Protein AF-A0A2D6TSN9-F1 (afdb_monomer)

Secondary structure (DSSP, 8-state):
------------TTS-----EEEEHHHHHHHHHHHHHHHHHHHHHHHHHT-HHHHHHHHHHHHTT-----HHHHHHHHHHHHHHHHHHHHHHTTPEEEEE--TT--EEEEEE-HHHHHHHHHHHHHHHHHHHHHHHHHHSSSHHHHHHHHHHTT----S---HHHHHHHHHHHHHHHHHHHHHHHTTSS-S-HHHHHH-S--

Structure (mmCIF, N/CA/C/O backbone):
data_AF-A0A2D6TSN9-F1
#
_entry.id   AF-A0A2D6TSN9-F1
#
loop_
_atom_site.group_PDB
_atom_site.id
_atom_site.type_symbol
_atom_site.label_atom_id
_atom_site.label_alt_id
_atom_site.label_comp_id
_atom_site.label_asym_id
_atom_site.label_entity_id
_atom_site.label_seq_id
_atom_site.pdbx_PDB_ins_code
_atom_site.Cartn_x
_atom_site.Cartn_y
_atom_site.Cartn_z
_atom_site.occupancy
_atom_site.B_iso_or_equiv
_atom_site.auth_seq_id
_atom_site.auth_comp_id
_atom_site.auth_asym_id
_atom_site.auth_atom_id
_atom_site.pdbx_PDB_model_num
ATOM 1 N N . MET A 1 1 ? -17.909 24.081 70.024 1.00 34.66 1 MET A N 1
ATOM 2 C CA . MET A 1 1 ? -16.713 23.211 70.065 1.00 34.66 1 MET A CA 1
ATOM 3 C C . MET A 1 1 ? -16.877 22.125 69.018 1.00 34.66 1 MET A C 1
ATOM 5 O O . MET A 1 1 ? -17.922 21.494 69.017 1.00 34.66 1 MET A O 1
ATOM 9 N N . GLY A 1 2 ? -15.872 21.928 68.160 1.00 35.56 2 GLY A N 1
ATOM 10 C CA . GLY A 1 2 ? -15.732 20.713 67.348 1.00 35.56 2 GLY A CA 1
ATOM 11 C C . GLY A 1 2 ? -16.053 20.853 65.861 1.00 35.56 2 GLY A C 1
ATOM 12 O O . GLY A 1 2 ? -17.101 20.421 65.404 1.00 35.56 2 GLY A O 1
ATOM 13 N N . GLU A 1 3 ? -15.124 21.441 65.113 1.00 36.22 3 GLU A N 1
ATOM 14 C CA . GLU A 1 3 ? -15.033 21.391 63.653 1.00 36.22 3 GLU A CA 1
ATOM 15 C C . GLU A 1 3 ? -14.820 19.965 63.086 1.00 36.22 3 GLU A C 1
ATOM 17 O O . GLU A 1 3 ? -14.177 19.134 63.717 1.00 36.22 3 GLU A O 1
ATOM 22 N N . LYS A 1 4 ? -15.206 19.807 61.805 1.00 37.12 4 LYS A N 1
ATOM 23 C CA . LYS A 1 4 ? -14.617 18.935 60.760 1.00 37.12 4 LYS A CA 1
ATOM 24 C C . LYS A 1 4 ? -14.829 17.413 60.864 1.00 37.12 4 LYS A C 1
ATOM 26 O O . LYS A 1 4 ? -14.093 16.701 61.528 1.00 37.12 4 LYS A O 1
ATOM 31 N N . ASN A 1 5 ? -15.662 16.899 59.954 1.00 37.53 5 ASN A N 1
ATOM 32 C CA . ASN A 1 5 ? -15.115 16.087 58.861 1.00 37.53 5 ASN A CA 1
ATOM 33 C C . ASN A 1 5 ? -15.985 16.173 57.599 1.00 37.53 5 ASN A C 1
ATOM 35 O O . ASN A 1 5 ? -17.013 15.519 57.450 1.00 37.53 5 ASN A O 1
ATOM 39 N N . LYS A 1 6 ? -15.520 17.020 56.673 1.00 42.47 6 LYS A N 1
ATOM 40 C CA . LYS A 1 6 ? -15.852 16.970 55.252 1.00 42.47 6 LYS A CA 1
ATOM 41 C C . LYS A 1 6 ? -15.377 15.620 54.704 1.00 42.47 6 LYS A C 1
ATOM 43 O O . LYS A 1 6 ? -14.179 15.424 54.548 1.00 42.47 6 LYS A O 1
ATOM 48 N N . LEU A 1 7 ? -16.306 14.741 54.350 1.00 33.91 7 LEU A N 1
ATOM 49 C CA . LEU A 1 7 ? -16.079 13.706 53.331 1.00 33.91 7 LEU A CA 1
ATOM 50 C C . LEU A 1 7 ? -16.988 13.927 52.109 1.00 33.91 7 LEU A C 1
ATOM 52 O O . LEU A 1 7 ? -17.278 13.015 51.344 1.00 33.91 7 LEU A O 1
ATOM 56 N N . SER A 1 8 ? -17.381 15.183 51.869 1.00 42.97 8 SER A N 1
ATOM 57 C CA . SER A 1 8 ? -17.729 15.670 50.535 1.00 42.97 8 SER A CA 1
ATOM 58 C C . SER A 1 8 ? -16.447 16.000 49.764 1.00 42.97 8 SER A C 1
ATOM 60 O O . SER A 1 8 ? -16.020 17.146 49.690 1.00 42.97 8 SER A O 1
ATOM 62 N N . SER A 1 9 ? -15.768 14.976 49.257 1.00 39.56 9 SER A N 1
ATOM 63 C CA . SER A 1 9 ? -14.909 15.015 48.060 1.00 39.56 9 SER A CA 1
ATOM 64 C C . SER A 1 9 ? -14.049 13.760 48.058 1.00 39.56 9 SER A C 1
ATOM 66 O O . SER A 1 9 ? -13.153 13.642 48.880 1.00 39.56 9 SER A O 1
ATOM 68 N N . GLN A 1 10 ? -14.342 12.819 47.159 1.00 34.81 10 GLN A N 1
ATOM 69 C CA . GLN A 1 10 ? -13.320 11.964 46.532 1.00 34.81 10 GLN A CA 1
ATOM 70 C C . GLN A 1 10 ? -13.868 10.990 45.488 1.00 34.81 10 GLN A C 1
ATOM 72 O O . GLN A 1 10 ? -13.079 10.402 44.758 1.00 34.81 10 GLN A O 1
ATOM 77 N N . PHE A 1 11 ? -15.184 10.894 45.287 1.00 31.45 11 PHE A N 1
ATOM 78 C CA . PHE A 1 11 ? -15.680 10.365 44.018 1.00 31.45 11 PHE A CA 1
ATOM 79 C C . PHE A 1 11 ? -15.736 11.491 42.994 1.00 31.45 11 PHE A C 1
ATOM 81 O O . PHE A 1 11 ? -16.731 12.195 42.867 1.00 31.45 11 PHE A O 1
ATOM 88 N N . ASN A 1 12 ? -14.622 11.679 42.286 1.00 32.03 12 ASN A N 1
ATOM 89 C CA . ASN A 1 12 ? -14.624 12.344 40.994 1.00 32.03 12 ASN A CA 1
ATOM 90 C C . ASN A 1 12 ? -15.240 11.355 39.984 1.00 32.03 12 ASN A C 1
ATOM 92 O O . ASN A 1 12 ? -14.593 10.357 39.667 1.00 32.03 12 ASN A O 1
ATOM 96 N N . PRO A 1 13 ? -16.459 11.576 39.461 1.00 38.59 13 PRO A N 1
ATOM 97 C CA . PRO A 1 13 ? -17.061 10.676 38.475 1.00 38.59 13 PRO A CA 1
ATOM 98 C C . PRO A 1 13 ? -16.336 10.708 37.115 1.00 38.59 13 PRO A C 1
ATOM 100 O O . PRO A 1 13 ? -16.671 9.924 36.229 1.00 38.59 13 PRO A O 1
ATOM 103 N N . ASN A 1 14 ? -15.308 11.557 36.963 1.00 36.62 14 ASN A N 1
ATOM 104 C CA . ASN A 1 14 ? -14.351 11.514 35.855 1.00 36.62 14 ASN A CA 1
ATOM 105 C C . ASN A 1 14 ? -13.138 10.601 36.117 1.00 36.62 14 ASN A C 1
ATOM 107 O O . ASN A 1 14 ? -12.217 10.583 35.302 1.00 36.62 14 ASN A O 1
ATOM 111 N N . ALA A 1 15 ? -13.106 9.838 37.217 1.00 33.94 15 ALA A N 1
ATOM 112 C CA . ALA A 1 15 ? -12.110 8.791 37.428 1.00 33.94 15 ALA A CA 1
ATOM 113 C C . ALA A 1 15 ? -12.309 7.661 36.393 1.00 33.94 15 ALA A C 1
ATOM 115 O O . ALA A 1 15 ? -13.063 6.717 36.600 1.00 33.94 15 ALA A O 1
ATOM 116 N N . MET A 1 16 ? -11.653 7.827 35.239 1.00 39.62 16 MET A N 1
ATOM 117 C CA . MET A 1 16 ? -11.360 6.832 34.201 1.00 39.62 16 MET A CA 1
ATOM 118 C C . MET A 1 16 ? -12.525 5.928 33.766 1.00 39.62 16 MET A C 1
ATOM 120 O O . MET A 1 16 ? -12.450 4.702 33.839 1.00 39.62 16 MET A O 1
ATOM 124 N N . ARG A 1 17 ? -13.572 6.503 33.162 1.00 45.03 17 ARG A N 1
ATOM 125 C CA . ARG A 1 17 ? -14.303 5.746 32.132 1.00 45.03 17 ARG A CA 1
ATOM 126 C C . ARG A 1 17 ? -13.414 5.697 30.893 1.00 45.03 17 ARG A C 1
ATOM 128 O O . ARG A 1 17 ? -13.429 6.643 30.111 1.00 45.03 17 ARG A O 1
ATOM 135 N N . ILE A 1 18 ? -12.634 4.628 30.725 1.00 52.56 18 ILE A N 1
ATOM 136 C CA . ILE A 1 18 ? -11.999 4.336 29.432 1.00 52.56 18 ILE A CA 1
ATOM 137 C C . ILE A 1 18 ? -13.140 4.257 28.413 1.00 52.56 18 ILE A C 1
ATOM 139 O O . ILE A 1 18 ? -13.963 3.341 28.459 1.00 52.56 18 ILE A O 1
ATOM 143 N N . ARG A 1 19 ? -13.257 5.280 27.562 1.00 63.97 19 ARG A N 1
ATOM 144 C CA . ARG A 1 19 ? -14.226 5.297 26.468 1.00 63.97 19 ARG A CA 1
ATOM 145 C C . ARG A 1 19 ? -13.676 4.370 25.399 1.00 63.97 19 ARG A C 1
ATOM 147 O O . ARG A 1 19 ? -12.671 4.689 24.778 1.00 63.97 19 ARG A O 1
ATOM 154 N N . TYR A 1 20 ? -14.301 3.213 25.237 1.00 67.94 20 TYR A N 1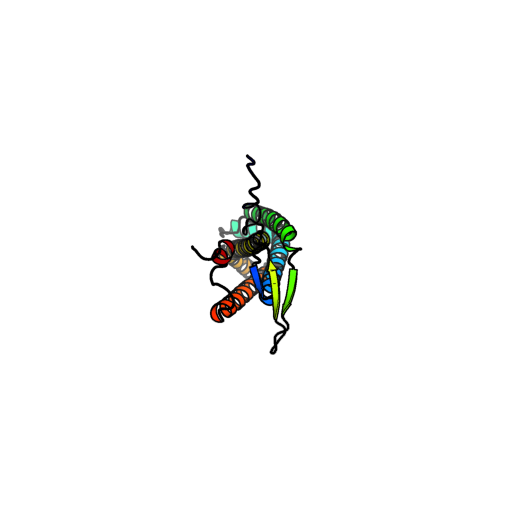
ATOM 155 C CA . TYR A 1 20 ? -13.945 2.306 24.158 1.00 67.94 20 TYR A CA 1
ATOM 156 C C . TYR A 1 20 ? -14.629 2.752 22.872 1.00 67.94 20 TYR A C 1
ATOM 158 O O . TYR A 1 20 ? -15.824 3.052 22.872 1.00 67.94 20 TYR A O 1
ATOM 166 N N . ILE A 1 21 ? -13.867 2.763 21.787 1.00 72.38 21 ILE A N 1
ATOM 167 C CA . ILE A 1 21 ? -14.386 2.848 20.428 1.00 72.38 21 ILE A CA 1
ATOM 168 C C . ILE A 1 21 ? -14.690 1.416 19.986 1.00 72.38 21 ILE A C 1
ATOM 170 O O . ILE A 1 21 ? -13.879 0.510 20.184 1.00 72.38 21 ILE A O 1
ATOM 174 N N . ILE A 1 22 ? -15.898 1.203 19.464 1.00 73.06 22 ILE A N 1
ATOM 175 C CA . ILE A 1 22 ? -16.433 -0.121 19.132 1.00 73.06 22 ILE A CA 1
ATOM 176 C C . ILE A 1 22 ? -16.522 -0.239 17.618 1.00 73.06 22 ILE A C 1
ATOM 178 O O . ILE A 1 22 ? -17.063 0.650 16.963 1.00 73.06 22 ILE A O 1
ATOM 182 N N . LEU A 1 23 ? -16.021 -1.347 17.080 1.00 74.56 23 LEU A N 1
ATOM 183 C CA . LEU A 1 23 ? -15.975 -1.609 15.647 1.00 74.56 23 LEU A CA 1
ATOM 184 C C . LEU A 1 23 ? -16.474 -3.013 15.342 1.00 74.56 23 LEU A C 1
ATOM 186 O O . LEU A 1 23 ? -16.141 -3.932 16.092 1.00 74.56 23 LEU A O 1
ATOM 190 N N . PRO A 1 24 ? -17.214 -3.225 14.243 1.00 78.50 24 PRO A N 1
ATOM 191 C CA . PRO A 1 24 ? -17.450 -4.569 13.737 1.00 78.50 24 PRO A CA 1
ATOM 192 C C . PRO A 1 24 ? -16.115 -5.256 13.441 1.00 78.50 24 PRO A C 1
ATOM 194 O O . PRO A 1 24 ? -15.233 -4.667 12.808 1.00 78.50 24 PRO A O 1
ATOM 197 N N . ARG A 1 25 ? -15.960 -6.507 13.880 1.00 79.94 25 ARG A N 1
ATOM 198 C CA . ARG A 1 25 ? -14.725 -7.268 13.666 1.00 79.94 25 ARG A CA 1
ATOM 199 C C . ARG A 1 25 ? -14.404 -7.453 12.189 1.00 79.94 25 ARG A C 1
ATOM 201 O O . ARG A 1 25 ? -13.247 -7.332 11.817 1.00 79.94 25 ARG A O 1
ATOM 208 N N . SER A 1 26 ? -15.415 -7.637 11.345 1.00 79.88 26 SER A N 1
ATOM 209 C CA . SER A 1 26 ? -15.234 -7.733 9.893 1.00 79.88 26 SER A CA 1
ATOM 210 C C . SER A 1 26 ? -14.524 -6.508 9.305 1.00 79.88 26 SER A C 1
ATOM 212 O O . SER A 1 26 ? -13.615 -6.658 8.491 1.00 79.88 26 SER A O 1
ATOM 214 N N . LEU A 1 27 ? -14.894 -5.299 9.744 1.00 80.56 27 LEU A N 1
ATOM 215 C CA . LEU A 1 27 ? -14.247 -4.060 9.317 1.00 80.56 27 LEU A CA 1
ATOM 216 C C . LEU A 1 27 ? -12.824 -3.957 9.882 1.00 80.56 27 LEU A C 1
ATOM 218 O O . LEU A 1 27 ? -11.896 -3.618 9.151 1.00 80.56 27 LEU A O 1
ATOM 222 N N . TYR A 1 28 ? -12.641 -4.289 11.162 1.00 81.19 28 TYR A N 1
ATOM 223 C CA . TYR A 1 28 ? -11.321 -4.323 11.794 1.00 81.19 28 TYR A CA 1
ATOM 224 C C . TYR A 1 28 ? -10.356 -5.277 11.070 1.00 81.19 28 TYR A C 1
ATOM 226 O O . TYR A 1 28 ? -9.235 -4.892 10.739 1.00 81.19 28 TYR A O 1
ATOM 234 N N . ASP A 1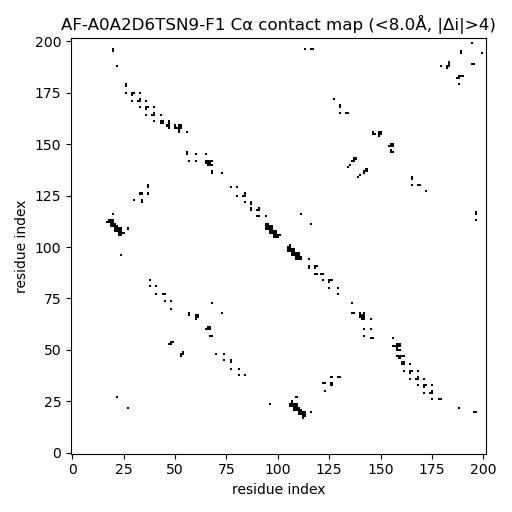 29 ? -10.805 -6.494 10.764 1.00 83.81 29 ASP A N 1
ATOM 235 C CA . ASP A 1 29 ? -10.022 -7.511 10.066 1.00 83.81 29 ASP A CA 1
ATOM 236 C C . ASP A 1 29 ? -9.706 -7.081 8.624 1.00 83.81 29 ASP A C 1
ATOM 238 O O . ASP A 1 29 ? -8.571 -7.245 8.181 1.00 83.81 29 ASP A O 1
ATOM 242 N N . ALA A 1 30 ? -10.655 -6.460 7.911 1.00 85.31 30 ALA A N 1
ATOM 243 C CA . ALA A 1 30 ? -10.436 -5.947 6.554 1.00 85.31 30 ALA A CA 1
ATOM 244 C C . ALA A 1 30 ? -9.381 -4.829 6.510 1.00 85.31 30 ALA A C 1
ATOM 246 O O . ALA A 1 30 ? -8.515 -4.810 5.637 1.00 85.31 30 ALA A O 1
ATOM 247 N N . TYR A 1 31 ? -9.412 -3.917 7.480 1.00 84.44 31 TYR A N 1
ATOM 248 C CA . TYR A 1 31 ? -8.383 -2.895 7.655 1.00 84.44 31 TYR A CA 1
ATOM 249 C C . TYR A 1 31 ? -7.002 -3.506 7.946 1.00 84.44 31 TYR A C 1
ATOM 251 O O . TYR A 1 31 ?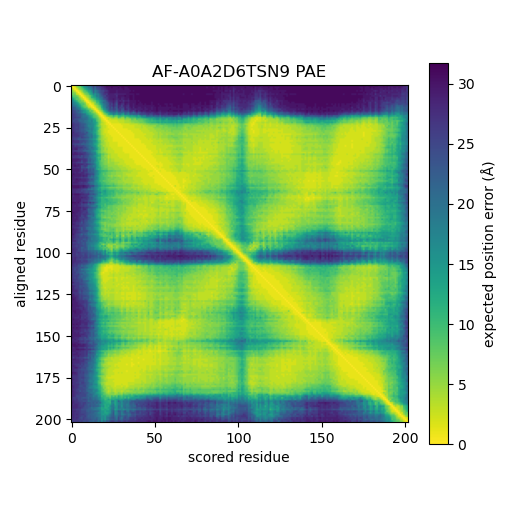 -5.996 -3.084 7.373 1.00 84.44 31 TYR A O 1
ATOM 259 N N . PHE A 1 32 ? -6.949 -4.542 8.786 1.00 82.88 32 PHE A N 1
ATOM 260 C CA . PHE A 1 32 ? -5.721 -5.290 9.057 1.00 82.88 32 PHE A CA 1
ATOM 261 C C . PHE A 1 32 ? -5.188 -6.051 7.846 1.00 82.88 32 PHE A C 1
ATOM 263 O O . PHE A 1 32 ? -3.976 -6.155 7.653 1.00 82.88 32 PHE A O 1
ATOM 270 N N . GLU A 1 33 ? -6.081 -6.612 7.042 1.00 86.75 33 GLU A N 1
ATOM 271 C CA . GLU A 1 33 ? -5.745 -7.271 5.788 1.00 86.75 33 GLU A CA 1
ATOM 272 C C . GLU A 1 33 ? -5.167 -6.263 4.792 1.00 86.75 33 GLU A C 1
ATOM 274 O O . GLU A 1 33 ? -4.103 -6.512 4.230 1.00 86.75 33 GLU A O 1
ATOM 279 N N . PHE A 1 34 ? -5.785 -5.085 4.654 1.00 87.81 34 PHE A N 1
ATOM 280 C CA . PHE A 1 34 ? -5.258 -4.007 3.816 1.00 87.81 34 PHE A CA 1
ATOM 281 C C . PHE A 1 34 ? -3.851 -3.573 4.245 1.00 87.81 34 PHE A C 1
ATOM 283 O O . PHE A 1 34 ? -2.970 -3.417 3.402 1.00 87.81 34 PHE A O 1
ATOM 290 N N . TYR A 1 35 ? -3.605 -3.468 5.550 1.00 86.25 35 TYR A N 1
ATOM 291 C CA . TYR A 1 35 ? -2.263 -3.229 6.074 1.00 86.25 35 TYR A CA 1
ATOM 292 C C . TYR A 1 35 ? -1.257 -4.314 5.654 1.00 86.25 35 TYR A C 1
ATOM 294 O O . TYR A 1 35 ? -0.149 -3.991 5.232 1.00 86.25 35 TYR A O 1
ATOM 302 N N . LYS A 1 36 ? -1.615 -5.602 5.735 1.00 86.88 36 LYS A N 1
ATOM 303 C CA . LYS A 1 36 ? -0.719 -6.689 5.296 1.00 86.88 36 LYS A CA 1
ATOM 304 C C . LYS A 1 36 ? -0.406 -6.586 3.806 1.00 86.88 36 LYS A C 1
ATOM 306 O O . LYS A 1 36 ? 0.756 -6.680 3.430 1.00 86.88 36 LYS A O 1
ATOM 311 N N . LEU A 1 37 ? -1.419 -6.305 2.985 1.00 90.56 37 LEU A N 1
ATOM 312 C CA . LEU A 1 37 ? -1.240 -6.074 1.551 1.00 90.56 37 LEU A CA 1
ATOM 313 C C . LEU A 1 37 ? -0.294 -4.896 1.282 1.00 90.56 37 LEU A C 1
ATOM 315 O O . LEU A 1 37 ? 0.557 -4.984 0.401 1.00 90.56 37 LEU A O 1
ATOM 319 N N . ALA A 1 38 ? -0.400 -3.821 2.068 1.00 87.25 38 ALA A N 1
ATOM 320 C CA . ALA A 1 38 ? 0.519 -2.689 2.007 1.00 87.25 38 ALA A CA 1
ATOM 321 C C . ALA A 1 38 ? 1.963 -3.102 2.340 1.00 87.25 38 ALA A C 1
ATOM 323 O O . ALA A 1 38 ? 2.891 -2.732 1.623 1.00 87.25 38 ALA A O 1
ATOM 324 N N . GLN A 1 39 ? 2.173 -3.911 3.383 1.00 85.00 39 GLN A N 1
ATOM 325 C CA . GLN A 1 39 ? 3.505 -4.426 3.717 1.00 85.00 39 GLN A CA 1
ATOM 326 C C . GLN A 1 39 ? 4.092 -5.297 2.606 1.00 85.00 39 GLN A C 1
ATOM 328 O O . GLN A 1 39 ? 5.234 -5.077 2.202 1.00 85.00 39 GLN A O 1
ATOM 333 N N . ASP A 1 40 ? 3.313 -6.244 2.089 1.00 88.06 40 ASP A N 1
ATOM 334 C CA . ASP A 1 40 ? 3.756 -7.150 1.029 1.00 88.06 40 ASP A CA 1
ATOM 335 C C . ASP A 1 40 ? 4.127 -6.376 -0.243 1.00 88.06 40 ASP A C 1
ATOM 337 O O . ASP A 1 40 ? 5.178 -6.622 -0.843 1.00 88.06 40 ASP A O 1
ATOM 341 N N . ALA A 1 41 ? 3.325 -5.370 -0.607 1.00 88.62 41 ALA A N 1
ATOM 342 C CA . ALA A 1 41 ? 3.617 -4.490 -1.731 1.00 88.62 41 ALA A CA 1
ATOM 343 C C . ALA A 1 41 ? 4.914 -3.697 -1.540 1.00 88.62 41 ALA A C 1
ATOM 345 O O . ALA A 1 41 ? 5.672 -3.563 -2.497 1.00 88.62 41 ALA A O 1
ATOM 346 N N . MET A 1 42 ? 5.222 -3.220 -0.328 1.00 85.62 42 MET A N 1
ATOM 347 C CA . MET A 1 42 ? 6.503 -2.551 -0.063 1.00 85.62 42 MET A CA 1
ATOM 348 C C . MET A 1 42 ? 7.690 -3.482 -0.252 1.00 85.62 42 MET A C 1
ATOM 350 O O . MET A 1 42 ? 8.661 -3.094 -0.896 1.00 85.62 42 MET A O 1
ATOM 354 N N . PHE A 1 43 ? 7.624 -4.697 0.296 1.00 87.00 43 PHE A N 1
ATOM 355 C CA . PHE A 1 43 ? 8.711 -5.663 0.145 1.00 87.00 43 PHE A CA 1
ATOM 356 C C . PHE A 1 43 ? 8.932 -6.013 -1.327 1.00 87.00 43 PHE A C 1
ATOM 358 O O . PHE A 1 43 ? 10.068 -6.050 -1.798 1.00 87.00 43 PHE A O 1
ATOM 365 N N . LYS A 1 44 ? 7.852 -6.195 -2.094 1.00 90.44 44 LYS A N 1
ATOM 366 C CA . LYS A 1 44 ? 7.949 -6.474 -3.532 1.00 90.44 44 LYS A CA 1
ATOM 367 C C . LYS A 1 44 ? 8.396 -5.279 -4.356 1.00 90.44 44 LYS A C 1
ATOM 369 O O . LYS A 1 44 ? 9.140 -5.461 -5.323 1.00 90.44 44 LYS A O 1
ATOM 374 N N . ALA A 1 45 ? 7.993 -4.072 -3.977 1.00 86.75 45 ALA A N 1
ATOM 375 C CA . ALA A 1 45 ? 8.495 -2.849 -4.576 1.00 86.75 45 ALA A CA 1
ATOM 376 C C . ALA A 1 45 ? 10.005 -2.734 -4.344 1.00 86.75 45 ALA A C 1
ATOM 378 O O . ALA A 1 45 ? 10.745 -2.598 -5.309 1.00 86.75 45 ALA A O 1
ATOM 379 N N . GLU A 1 46 ? 10.480 -2.903 -3.110 1.00 86.00 46 GLU A N 1
ATOM 380 C CA . GLU A 1 46 ? 11.909 -2.899 -2.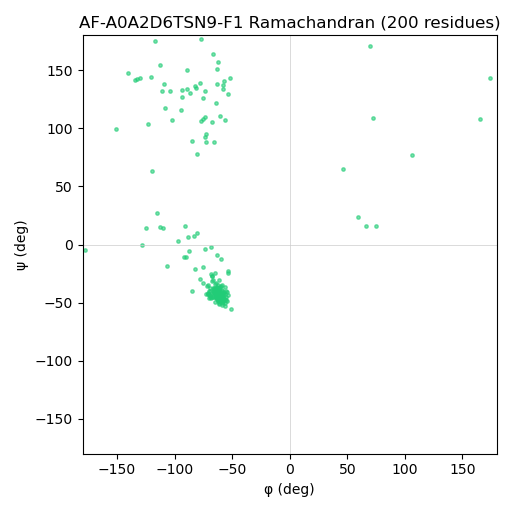781 1.00 86.00 46 GLU A CA 1
ATOM 381 C C .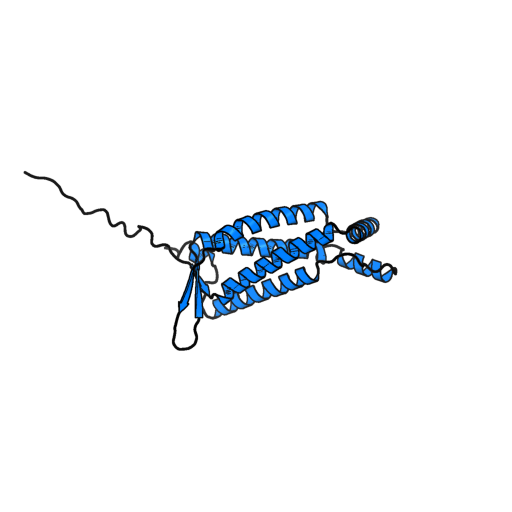 GLU A 1 46 ? 12.690 -3.945 -3.594 1.00 86.00 46 GLU A C 1
ATOM 383 O O . GLU A 1 46 ? 13.665 -3.603 -4.263 1.00 86.00 46 GLU A O 1
ATOM 388 N N . GLU A 1 47 ? 12.219 -5.197 -3.626 1.00 90.00 47 GLU A N 1
ATOM 389 C CA . GLU A 1 47 ? 12.825 -6.255 -4.444 1.00 90.00 47 GLU A CA 1
ATOM 390 C C . GLU A 1 47 ? 12.898 -5.886 -5.935 1.00 90.00 47 GLU A C 1
ATOM 392 O O . GLU A 1 47 ? 13.852 -6.265 -6.614 1.00 90.00 47 GLU A O 1
ATOM 397 N N . THR A 1 48 ? 11.886 -5.181 -6.449 1.00 89.56 48 THR A N 1
ATOM 398 C CA . THR A 1 48 ? 11.825 -4.726 -7.843 1.00 89.56 48 THR A CA 1
ATOM 399 C C . THR A 1 48 ? 12.835 -3.610 -8.104 1.00 89.56 48 THR A C 1
ATOM 401 O O . THR A 1 48 ? 13.546 -3.650 -9.101 1.00 89.56 48 THR A O 1
ATOM 404 N N . MET A 1 49 ? 12.967 -2.645 -7.192 1.00 86.06 49 MET A N 1
ATOM 405 C CA . MET A 1 49 ? 13.924 -1.537 -7.332 1.00 86.06 49 MET A CA 1
ATOM 406 C C . MET A 1 49 ? 15.386 -2.001 -7.254 1.00 86.06 49 MET A C 1
ATOM 408 O O . MET A 1 49 ? 16.284 -1.366 -7.811 1.00 86.06 49 MET A O 1
ATOM 412 N N . LEU A 1 50 ? 15.637 -3.110 -6.558 1.00 87.50 50 LEU A N 1
ATOM 413 C CA . LEU A 1 50 ? 16.959 -3.727 -6.439 1.00 87.50 50 LEU A CA 1
ATOM 414 C C . LEU A 1 50 ? 17.275 -4.713 -7.578 1.00 87.50 50 LEU A C 1
ATOM 416 O O . LEU A 1 50 ? 18.397 -5.213 -7.656 1.00 87.50 50 LEU A O 1
ATOM 420 N N . ASP A 1 51 ? 16.320 -4.993 -8.467 1.00 92.00 51 ASP A N 1
ATOM 421 C CA . ASP A 1 51 ? 16.513 -5.892 -9.602 1.00 92.00 51 ASP A CA 1
ATOM 422 C C . ASP A 1 51 ? 17.337 -5.226 -10.716 1.00 92.00 51 ASP A C 1
ATOM 424 O O . ASP A 1 51 ? 16.997 -4.160 -11.231 1.00 92.00 51 ASP A O 1
ATOM 428 N N . GLY A 1 52 ? 18.425 -5.876 -11.139 1.00 90.94 52 GLY A N 1
ATOM 429 C CA . GLY A 1 52 ? 19.332 -5.317 -12.148 1.00 90.94 52 GLY A CA 1
ATOM 430 C C . GLY A 1 52 ? 18.676 -5.131 -13.522 1.00 90.94 52 GLY A C 1
ATOM 431 O O . GLY A 1 52 ? 18.988 -4.173 -14.234 1.00 90.94 52 GLY A O 1
ATOM 432 N N . ILE A 1 53 ? 17.733 -6.007 -13.891 1.00 91.81 53 ILE A N 1
ATOM 433 C CA . ILE A 1 53 ? 16.973 -5.886 -15.144 1.00 91.81 53 ILE A CA 1
ATOM 434 C C . ILE A 1 53 ? 16.025 -4.685 -15.062 1.00 91.81 53 ILE A C 1
ATOM 436 O O . ILE A 1 53 ? 15.949 -3.895 -16.006 1.00 91.81 53 ILE A O 1
ATOM 440 N N . HIS A 1 54 ? 15.345 -4.504 -13.927 1.00 91.38 54 HIS A N 1
ATOM 441 C CA . HIS A 1 54 ? 14.543 -3.316 -13.648 1.00 91.38 54 HIS A CA 1
ATOM 442 C C . HIS A 1 54 ? 15.353 -2.023 -13.761 1.00 91.38 54 HIS A C 1
ATOM 444 O O . HIS A 1 54 ? 14.995 -1.147 -14.549 1.00 91.38 54 HIS A O 1
ATOM 450 N N . GLN A 1 55 ? 16.485 -1.930 -13.063 1.00 90.81 55 GLN A N 1
ATOM 451 C CA . GLN A 1 55 ? 17.361 -0.755 -13.112 1.00 90.81 55 GLN A CA 1
ATOM 452 C C . GLN A 1 55 ? 17.819 -0.452 -14.545 1.00 90.81 55 GLN A C 1
ATOM 454 O O . GLN A 1 55 ? 17.811 0.699 -14.987 1.00 90.81 55 GLN A O 1
ATOM 459 N N . HIS A 1 56 ? 18.157 -1.485 -15.323 1.00 90.75 56 HIS A N 1
ATOM 460 C CA . HIS A 1 56 ? 18.511 -1.313 -16.730 1.00 90.75 56 HIS A CA 1
ATOM 461 C C . HIS A 1 56 ? 17.348 -0.769 -17.577 1.00 90.75 56 HIS A C 1
ATOM 463 O O . HIS A 1 56 ? 17.553 0.124 -18.408 1.00 90.75 56 HIS A O 1
ATOM 469 N N . ALA A 1 57 ? 16.126 -1.262 -17.360 1.00 89.88 57 ALA A N 1
ATOM 470 C CA . ALA A 1 57 ? 14.931 -0.759 -18.033 1.00 89.88 57 ALA A CA 1
ATOM 471 C C . ALA A 1 57 ? 14.653 0.710 -17.670 1.00 89.88 57 ALA A C 1
ATOM 473 O O . ALA A 1 57 ? 14.351 1.514 -18.555 1.00 89.88 57 ALA A O 1
ATOM 474 N N . MET A 1 58 ? 14.838 1.082 -16.401 1.00 90.88 58 MET A N 1
ATOM 475 C CA . MET A 1 58 ? 14.694 2.452 -15.899 1.00 90.88 58 MET A CA 1
ATOM 476 C C . MET A 1 58 ? 15.716 3.409 -16.520 1.00 90.88 58 MET A C 1
ATOM 478 O O . MET A 1 58 ? 15.362 4.494 -16.986 1.00 90.88 58 MET A O 1
ATOM 482 N N . VAL A 1 59 ? 16.987 3.003 -16.595 1.00 91.19 59 VAL A N 1
ATOM 483 C CA . VAL A 1 59 ? 18.046 3.764 -17.281 1.00 91.19 59 VAL A CA 1
ATOM 484 C C . VAL A 1 59 ? 17.736 3.915 -18.766 1.00 91.19 59 VAL A C 1
ATOM 486 O O . VAL A 1 59 ? 17.901 5.002 -19.319 1.00 91.19 59 VAL A O 1
ATOM 489 N N . THR A 1 60 ? 17.272 2.845 -19.410 1.00 89.69 60 THR A N 1
ATOM 490 C CA . THR A 1 60 ? 16.889 2.878 -20.822 1.00 89.69 60 THR A CA 1
ATOM 491 C C . THR A 1 60 ? 15.760 3.877 -21.057 1.00 89.69 60 THR A C 1
ATOM 493 O O . THR A 1 60 ? 15.920 4.753 -21.901 1.00 89.69 60 THR A O 1
ATOM 496 N N . GLY A 1 61 ? 14.685 3.843 -20.265 1.00 90.12 61 GLY A N 1
ATOM 497 C CA . GLY A 1 61 ? 13.587 4.812 -20.381 1.00 90.12 61 GLY A CA 1
ATOM 498 C C . GLY A 1 61 ? 14.064 6.265 -20.265 1.00 90.12 61 GLY A C 1
ATOM 499 O O . GLY A 1 61 ? 13.769 7.095 -21.125 1.00 90.12 61 GLY A O 1
ATOM 500 N N . ARG A 1 62 ? 14.931 6.568 -19.286 1.00 91.44 62 ARG A N 1
ATOM 501 C CA . ARG A 1 62 ? 15.516 7.918 -19.133 1.00 91.44 62 ARG A CA 1
ATOM 502 C C . ARG A 1 62 ? 16.348 8.354 -20.340 1.00 91.44 62 ARG A C 1
ATOM 504 O O . ARG A 1 62 ? 16.303 9.520 -20.719 1.00 91.44 62 ARG A O 1
ATOM 511 N N . ARG A 1 63 ? 17.090 7.436 -20.969 1.00 90.88 63 ARG A N 1
ATOM 512 C CA . ARG A 1 63 ? 17.841 7.719 -22.211 1.00 90.88 63 ARG A CA 1
ATOM 513 C C . ARG A 1 63 ? 16.924 8.039 -23.392 1.00 90.88 63 ARG A C 1
ATOM 515 O O . ARG A 1 63 ? 17.351 8.735 -24.305 1.00 90.88 63 ARG A O 1
ATOM 522 N N . HIS A 1 64 ? 15.682 7.568 -23.354 1.00 89.50 64 HIS A N 1
ATOM 523 C CA . HIS A 1 64 ? 14.633 7.906 -24.314 1.00 89.50 64 HIS A CA 1
ATOM 524 C C . HIS A 1 64 ? 13.795 9.125 -23.891 1.00 89.50 64 HIS A C 1
ATOM 526 O O . HIS A 1 64 ? 12.729 9.348 -24.457 1.00 89.50 64 HIS A O 1
ATOM 532 N N . PHE A 1 65 ? 14.277 9.929 -22.934 1.00 87.56 65 PHE A N 1
ATOM 533 C CA . PHE A 1 65 ? 13.593 11.119 -22.412 1.00 87.56 65 PHE A CA 1
ATOM 534 C C . PHE A 1 65 ? 12.220 10.828 -21.788 1.00 87.56 65 PHE A C 1
ATOM 536 O O . PHE A 1 65 ? 11.373 11.715 -21.696 1.00 87.56 65 PHE A O 1
ATOM 543 N N . GLU A 1 66 ? 11.995 9.593 -21.338 1.00 89.88 66 GLU A N 1
ATOM 544 C CA . GLU A 1 66 ? 10.785 9.231 -20.610 1.00 89.88 66 GLU A CA 1
ATOM 545 C C . GLU A 1 66 ? 10.883 9.710 -19.158 1.00 89.88 66 GLU A C 1
ATOM 547 O O . GLU A 1 66 ? 11.932 9.607 -18.509 1.00 89.88 66 GLU A O 1
ATOM 552 N N . ASN A 1 67 ? 9.774 10.229 -18.635 1.00 89.81 67 ASN A N 1
ATOM 553 C CA . ASN A 1 67 ? 9.645 10.595 -17.235 1.00 89.81 67 ASN A CA 1
ATOM 554 C C . ASN A 1 67 ? 9.553 9.315 -16.403 1.00 89.81 67 ASN A C 1
ATOM 556 O O . ASN A 1 67 ? 8.461 8.803 -16.180 1.00 89.81 67 ASN A O 1
ATOM 560 N N . MET A 1 68 ? 10.695 8.769 -15.996 1.00 90.50 68 MET A N 1
ATOM 561 C CA . MET A 1 68 ? 10.771 7.560 -15.176 1.00 90.50 68 MET A CA 1
ATOM 562 C C . MET A 1 68 ? 10.746 7.904 -13.677 1.00 90.50 68 MET A C 1
ATOM 564 O O . MET A 1 68 ? 11.271 8.950 -13.293 1.00 90.50 68 MET A O 1
ATOM 568 N N . PRO A 1 69 ? 10.222 7.018 -12.808 1.00 85.50 69 PRO A N 1
ATOM 569 C CA . PRO A 1 69 ? 10.290 7.192 -11.357 1.00 85.50 69 PRO A CA 1
ATOM 570 C C . PRO A 1 69 ? 11.713 7.471 -10.850 1.00 85.50 69 PRO A C 1
ATOM 572 O O . PRO A 1 69 ? 12.687 6.896 -11.348 1.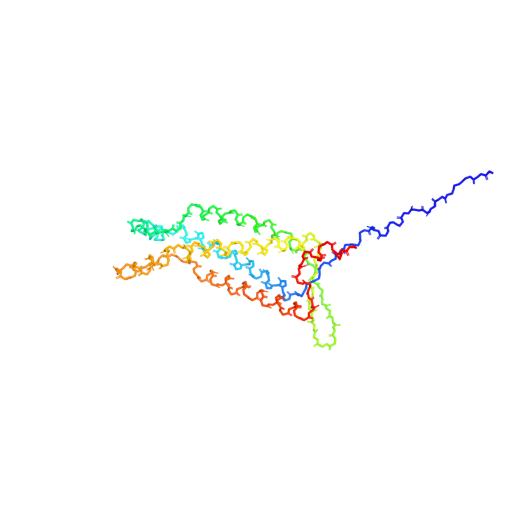00 85.50 69 PRO A O 1
ATOM 575 N N . ASP A 1 70 ? 11.841 8.330 -9.837 1.00 84.56 70 ASP A N 1
ATOM 576 C CA . ASP A 1 70 ? 13.101 8.503 -9.108 1.00 84.56 70 ASP A CA 1
ATOM 577 C C . ASP A 1 70 ? 13.290 7.331 -8.142 1.00 84.56 70 ASP A C 1
ATOM 579 O O . ASP A 1 70 ? 12.631 7.237 -7.106 1.00 84.56 70 ASP A O 1
ATOM 583 N N . GLU A 1 71 ? 14.206 6.433 -8.498 1.00 83.62 71 GLU A N 1
ATOM 584 C CA . GLU A 1 71 ? 14.436 5.191 -7.766 1.00 83.62 71 GLU A CA 1
ATOM 585 C C . GLU A 1 71 ? 14.967 5.437 -6.352 1.00 83.62 71 GLU A C 1
ATOM 587 O O . GLU A 1 71 ? 14.555 4.755 -5.417 1.00 83.62 71 GLU A O 1
ATOM 592 N N . LYS A 1 72 ? 15.829 6.445 -6.165 1.00 83.06 72 LYS A N 1
ATOM 593 C CA . LYS A 1 72 ? 16.413 6.750 -4.851 1.00 83.06 72 LYS A CA 1
ATOM 594 C C . LYS A 1 72 ? 15.364 7.325 -3.917 1.00 83.06 72 LYS A C 1
ATOM 596 O O . LYS A 1 72 ? 15.257 6.900 -2.767 1.00 83.06 72 LYS A O 1
ATOM 601 N N . LEU A 1 73 ? 14.581 8.278 -4.420 1.00 81.12 73 LEU A N 1
ATOM 602 C CA . LEU A 1 73 ? 13.495 8.872 -3.652 1.00 81.12 73 LEU A CA 1
ATOM 603 C C . LEU A 1 73 ? 12.437 7.822 -3.300 1.00 81.12 73 LEU A C 1
ATOM 605 O O . LEU A 1 73 ? 11.936 7.813 -2.178 1.00 81.12 73 LEU A O 1
ATOM 609 N N . PHE A 1 74 ? 12.120 6.924 -4.232 1.00 80.94 74 PHE A N 1
ATOM 610 C CA . PHE A 1 74 ? 11.141 5.868 -4.013 1.00 80.94 74 PHE A CA 1
ATOM 611 C C . PHE A 1 74 ? 11.610 4.845 -2.969 1.00 80.94 74 PHE A C 1
ATOM 613 O O . PHE A 1 74 ? 10.865 4.550 -2.039 1.00 80.94 74 PHE A O 1
ATOM 620 N N . ILE A 1 75 ? 12.867 4.392 -3.040 1.00 83.19 75 ILE A N 1
ATOM 621 C CA . ILE A 1 75 ? 13.472 3.517 -2.021 1.00 83.19 75 ILE A CA 1
ATOM 622 C C . ILE A 1 75 ? 13.443 4.184 -0.636 1.00 83.19 75 ILE A C 1
ATOM 624 O O . ILE A 1 75 ? 13.017 3.566 0.338 1.00 83.19 75 ILE A O 1
ATOM 628 N N . GLN A 1 76 ? 13.817 5.465 -0.537 1.00 84.62 76 GLN A N 1
ATOM 629 C CA . GLN A 1 76 ? 13.760 6.188 0.738 1.00 84.62 76 GLN A CA 1
ATOM 630 C C . GLN A 1 76 ? 12.332 6.257 1.299 1.00 84.62 76 GLN A C 1
ATOM 632 O O . GLN A 1 76 ? 12.132 6.108 2.505 1.00 84.62 76 GLN A O 1
ATOM 637 N N . ARG A 1 77 ? 11.329 6.475 0.438 1.00 81.06 77 ARG A N 1
ATOM 638 C CA . ARG A 1 77 ? 9.916 6.478 0.843 1.00 81.06 77 ARG A CA 1
ATOM 639 C C . ARG A 1 77 ? 9.465 5.107 1.338 1.00 81.06 77 ARG A C 1
ATOM 641 O O . ARG A 1 77 ? 8.789 5.057 2.363 1.00 81.06 77 ARG A O 1
ATOM 648 N N . ILE A 1 78 ? 9.875 4.025 0.670 1.00 82.94 78 ILE A N 1
ATOM 649 C CA . ILE A 1 78 ? 9.605 2.652 1.119 1.00 82.94 78 ILE A CA 1
ATOM 650 C C . ILE A 1 78 ? 10.174 2.440 2.525 1.00 82.94 78 ILE A C 1
ATOM 652 O O . ILE A 1 78 ? 9.432 2.026 3.411 1.00 82.94 78 ILE A O 1
ATOM 656 N N . TYR A 1 79 ? 11.439 2.794 2.772 1.00 85.38 79 TYR A N 1
ATOM 657 C CA . TYR A 1 79 ? 12.045 2.627 4.097 1.00 85.38 79 TYR A CA 1
ATOM 658 C C . TYR A 1 79 ? 11.354 3.454 5.182 1.00 85.38 79 TYR A C 1
ATOM 660 O O . TYR A 1 79 ? 11.010 2.922 6.237 1.00 85.38 79 TYR A O 1
ATOM 668 N N . ASN A 1 80 ? 11.069 4.730 4.911 1.00 83.75 80 ASN A N 1
ATOM 669 C CA . ASN A 1 80 ? 10.344 5.583 5.856 1.00 83.75 80 ASN A CA 1
ATOM 670 C C . ASN A 1 80 ? 8.952 5.020 6.184 1.00 83.75 80 ASN A C 1
ATOM 672 O O . ASN A 1 80 ? 8.468 5.149 7.306 1.00 83.75 80 ASN A O 1
ATOM 676 N N . MET A 1 81 ? 8.283 4.409 5.206 1.00 79.81 81 MET A N 1
ATOM 677 C CA . MET A 1 81 ? 6.979 3.785 5.402 1.00 79.81 81 MET A CA 1
ATOM 678 C C . MET A 1 81 ? 7.081 2.476 6.194 1.00 79.81 81 MET A C 1
ATOM 680 O O . MET A 1 81 ? 6.277 2.251 7.096 1.00 79.81 81 MET A O 1
ATOM 684 N N . GLN A 1 82 ? 8.076 1.635 5.903 1.00 80.88 82 GLN A N 1
ATOM 685 C CA . GLN A 1 82 ? 8.316 0.392 6.638 1.00 80.88 82 GLN A CA 1
ATOM 686 C C . GLN A 1 82 ? 8.532 0.654 8.134 1.00 80.88 82 GLN A C 1
ATOM 688 O O . GLN A 1 82 ? 7.967 -0.072 8.951 1.00 80.88 82 GLN A O 1
ATOM 693 N N . GLU A 1 83 ? 9.295 1.687 8.498 1.00 83.88 83 GLU A N 1
ATOM 694 C CA . GLU A 1 83 ? 9.516 2.046 9.904 1.00 83.88 83 GLU A CA 1
ATOM 695 C C . GLU A 1 83 ? 8.220 2.494 10.594 1.00 83.88 83 GLU A C 1
ATOM 697 O O . GLU A 1 83 ? 7.842 1.906 11.607 1.00 83.88 83 GLU A O 1
ATOM 702 N N . ARG A 1 84 ? 7.454 3.415 9.992 1.00 80.62 84 ARG A N 1
ATOM 703 C CA . ARG A 1 84 ? 6.155 3.855 10.546 1.00 80.62 84 ARG A CA 1
ATOM 704 C C . ARG A 1 84 ? 5.173 2.700 10.736 1.00 80.62 84 ARG A C 1
ATOM 706 O O . ARG A 1 84 ? 4.548 2.543 11.782 1.00 80.62 84 ARG A O 1
ATOM 713 N N . LEU A 1 85 ? 5.082 1.810 9.749 1.00 77.31 85 LEU A N 1
ATOM 714 C CA . LEU A 1 85 ? 4.207 0.640 9.819 1.00 77.31 85 LEU A CA 1
ATOM 715 C C . LEU A 1 85 ? 4.638 -0.394 10.875 1.00 77.31 85 LEU A C 1
ATOM 717 O O . LEU A 1 85 ? 3.784 -1.146 11.360 1.00 77.31 85 LEU A O 1
ATOM 721 N N . LYS A 1 86 ? 5.930 -0.473 11.225 1.00 77.56 86 LYS A N 1
ATOM 722 C CA . LYS A 1 86 ? 6.415 -1.312 12.335 1.00 77.56 86 LYS A CA 1
ATOM 723 C C . LYS A 1 86 ? 5.993 -0.735 13.684 1.00 77.56 86 LYS A C 1
ATOM 725 O O . LYS A 1 86 ? 5.549 -1.505 14.537 1.00 77.56 86 LYS A O 1
ATOM 730 N N . GLU A 1 87 ? 6.091 0.583 13.852 1.00 77.25 87 GLU A N 1
ATOM 731 C CA . GLU A 1 87 ? 5.699 1.286 15.079 1.00 77.25 87 GLU A CA 1
ATOM 732 C C . GLU A 1 87 ? 4.218 1.040 15.394 1.00 77.25 87 GLU A C 1
ATOM 734 O O . GLU A 1 87 ? 3.892 0.514 16.460 1.00 77.25 87 GLU A O 1
ATOM 739 N N . HIS A 1 88 ? 3.324 1.270 14.428 1.00 75.12 88 HIS A N 1
ATOM 740 C CA . HIS A 1 88 ? 1.879 1.101 14.621 1.00 75.12 88 HIS A CA 1
ATOM 741 C C . HIS A 1 88 ? 1.459 -0.345 14.956 1.00 75.12 88 HIS A C 1
ATOM 743 O O . HIS A 1 88 ? 0.556 -0.571 15.767 1.00 75.12 88 HIS A O 1
ATOM 749 N N . LYS A 1 89 ? 2.132 -1.361 14.390 1.00 69.31 89 LYS A N 1
ATOM 750 C CA . LYS A 1 89 ? 1.820 -2.784 14.643 1.00 69.31 89 LYS A CA 1
ATOM 751 C C . LYS A 1 89 ? 1.936 -3.161 16.119 1.00 69.31 89 LYS A C 1
ATOM 753 O O . LYS A 1 89 ? 1.180 -4.011 16.598 1.00 69.31 89 LYS A O 1
ATOM 758 N N . ALA A 1 90 ? 2.882 -2.557 16.837 1.00 66.38 90 ALA A N 1
ATOM 759 C CA . ALA A 1 90 ? 3.098 -2.837 18.252 1.00 66.38 90 ALA A CA 1
ATOM 760 C C . ALA A 1 90 ? 1.895 -2.411 19.113 1.00 66.38 90 ALA A C 1
ATOM 762 O O . ALA A 1 90 ? 1.550 -3.107 20.070 1.00 66.38 90 ALA A O 1
ATOM 763 N N . TYR A 1 91 ? 1.215 -1.325 18.738 1.00 64.00 91 TYR A N 1
ATOM 764 C CA . TYR A 1 91 ? 0.127 -0.737 19.523 1.00 64.00 91 TYR A CA 1
ATOM 765 C C . TYR A 1 91 ? -1.203 -1.487 19.401 1.00 64.00 91 TYR A C 1
ATOM 767 O O . TYR A 1 91 ? -1.982 -1.538 20.355 1.00 64.00 91 TYR A O 1
ATOM 775 N N . ILE A 1 92 ? -1.461 -2.127 18.259 1.00 65.62 92 ILE A N 1
ATOM 776 C CA . ILE A 1 92 ? -2.785 -2.697 17.971 1.00 65.62 92 ILE A CA 1
ATOM 777 C C . ILE A 1 92 ? -2.906 -4.172 18.418 1.00 65.62 92 ILE A C 1
ATOM 779 O O . ILE A 1 92 ? -4.003 -4.717 18.536 1.00 65.62 92 ILE A O 1
ATOM 783 N N . ARG A 1 93 ? -1.794 -4.825 18.791 1.00 61.53 93 ARG A N 1
ATOM 784 C CA . ARG A 1 93 ? -1.758 -6.239 19.231 1.00 61.53 93 ARG A CA 1
ATOM 785 C C . ARG A 1 93 ? -2.615 -6.551 20.477 1.00 61.53 93 ARG A C 1
ATOM 787 O O . ARG A 1 93 ? -2.842 -7.721 20.771 1.00 61.53 93 ARG A O 1
ATOM 794 N N . TYR A 1 94 ? -3.106 -5.539 21.193 1.00 59.97 94 TYR A N 1
ATOM 795 C CA . TYR A 1 94 ? -3.826 -5.680 22.467 1.00 59.97 94 TYR A CA 1
ATOM 796 C C . TYR A 1 94 ? -5.330 -5.355 22.401 1.00 59.97 94 TYR A C 1
ATOM 798 O O . TYR A 1 94 ? -5.958 -5.164 23.446 1.00 59.97 94 TYR A O 1
ATOM 806 N N . ALA A 1 95 ? -5.924 -5.259 21.208 1.00 66.94 95 ALA A N 1
ATOM 807 C CA . ALA A 1 95 ? -7.363 -5.035 21.072 1.00 66.94 95 ALA A CA 1
ATOM 808 C C . ALA A 1 95 ? -8.175 -6.212 21.653 1.00 66.94 95 ALA A C 1
ATOM 810 O O . ALA A 1 95 ? -7.828 -7.380 21.464 1.00 66.94 95 ALA A O 1
ATOM 811 N N . ARG A 1 96 ? -9.266 -5.918 22.374 1.00 64.44 96 ARG A N 1
ATOM 812 C CA . ARG A 1 96 ? -10.139 -6.953 22.958 1.00 64.44 96 ARG A CA 1
ATOM 813 C C . ARG A 1 96 ? -11.295 -7.259 22.014 1.00 64.44 96 ARG A C 1
ATOM 815 O O . ARG A 1 96 ? -12.045 -6.355 21.649 1.00 64.44 96 ARG A O 1
ATOM 822 N N . VAL A 1 97 ? -11.475 -8.535 21.689 1.00 63.78 97 VAL A N 1
ATOM 823 C CA . VAL A 1 97 ? -12.629 -9.032 20.930 1.00 63.78 97 VAL A CA 1
ATOM 824 C C . VAL A 1 97 ? -13.705 -9.492 21.911 1.00 63.78 97 VAL A C 1
ATOM 826 O O . VAL A 1 97 ? -13.398 -10.197 22.875 1.00 63.78 97 VAL A O 1
ATOM 829 N N . LYS A 1 98 ? -14.959 -9.089 21.691 1.00 63.38 98 LYS A N 1
ATOM 830 C CA . LYS A 1 98 ? -16.116 -9.699 22.357 1.00 63.38 98 LYS A CA 1
ATOM 831 C C . LYS A 1 98 ? -17.176 -10.068 21.332 1.00 63.38 98 LYS A C 1
ATOM 833 O O . LYS A 1 98 ? -17.441 -9.319 20.395 1.00 63.38 98 LYS A O 1
ATOM 838 N N . GLU A 1 99 ? -17.823 -11.191 21.580 1.00 54.69 99 GLU A N 1
ATOM 839 C CA . GLU A 1 99 ? -18.990 -11.638 20.836 1.00 54.69 99 GLU A CA 1
ATOM 840 C C . GLU A 1 99 ? -20.258 -11.081 21.494 1.00 54.69 99 GLU A C 1
ATOM 842 O O . GLU A 1 99 ? -20.399 -11.118 22.723 1.00 54.69 99 GLU A O 1
ATOM 847 N N . ARG A 1 100 ? -21.184 -10.536 20.698 1.00 54.25 100 ARG A N 1
ATOM 848 C CA . ARG A 1 100 ? -22.531 -10.217 21.174 1.00 54.25 100 ARG A CA 1
ATOM 849 C C . ARG A 1 100 ? -23.474 -11.308 20.674 1.00 54.25 100 ARG A C 1
ATOM 851 O O . ARG A 1 100 ? -23.811 -11.336 19.497 1.00 54.25 100 ARG A O 1
ATOM 858 N N . LEU A 1 101 ? -23.920 -12.175 21.581 1.00 46.09 101 LEU A N 1
ATOM 859 C CA . LEU A 1 101 ? -24.993 -13.134 21.316 1.00 46.09 101 LEU A CA 1
ATOM 860 C C . LEU A 1 101 ? -26.327 -12.370 21.283 1.00 46.09 101 LEU A C 1
ATOM 862 O O . LEU A 1 101 ? -26.923 -12.088 22.323 1.00 46.09 101 LEU A O 1
ATOM 866 N N . GLY A 1 102 ? -26.736 -11.940 20.091 1.00 47.69 102 GLY A N 1
ATOM 867 C CA . GLY A 1 102 ? -28.063 -11.398 19.792 1.00 47.69 102 GLY A CA 1
ATOM 868 C C . GLY A 1 102 ? -28.827 -12.347 18.868 1.00 47.69 102 GLY A C 1
ATOM 869 O O . GLY A 1 102 ? -28.210 -13.119 18.143 1.00 47.69 102 GLY A O 1
ATOM 870 N N . HIS A 1 103 ? -30.160 -12.295 18.918 1.00 48.06 103 HIS A N 1
ATOM 871 C CA . HIS A 1 103 ? -31.057 -13.360 18.448 1.00 48.06 103 HIS A CA 1
ATOM 872 C C . HIS A 1 103 ? -31.041 -13.713 16.951 1.00 48.06 103 HIS A C 1
ATOM 874 O O . HIS A 1 103 ? -31.602 -14.753 16.633 1.00 48.06 103 HIS A O 1
ATOM 880 N N . ASP A 1 104 ? -30.374 -12.958 16.073 1.00 55.06 104 ASP A N 1
ATOM 881 C CA . ASP A 1 104 ? -30.444 -13.216 14.624 1.00 55.06 104 ASP A CA 1
ATOM 882 C C . ASP A 1 104 ? -29.094 -13.333 13.893 1.00 55.06 104 ASP A C 1
ATOM 884 O O . ASP A 1 104 ? -29.112 -13.608 12.706 1.00 55.06 104 ASP A O 1
ATOM 888 N N . GLU A 1 105 ? -27.942 -13.188 14.565 1.00 51.75 105 GLU A N 1
ATOM 889 C CA . GLU A 1 105 ? -26.608 -13.651 14.110 1.00 51.75 105 GLU A CA 1
ATOM 890 C C . GLU A 1 105 ? -25.519 -13.170 15.099 1.00 51.75 105 GLU A C 1
ATOM 892 O O . GLU A 1 105 ? -25.606 -12.046 15.613 1.00 51.75 105 GLU A O 1
ATOM 897 N N . PRO A 1 106 ? -24.467 -13.965 15.383 1.00 54.44 106 PRO A N 1
ATOM 898 C CA . PRO A 1 106 ? -23.344 -13.503 16.194 1.00 54.44 106 PRO A CA 1
ATOM 899 C C . PRO A 1 106 ? -22.557 -12.423 15.438 1.00 54.44 106 PRO A C 1
ATOM 901 O O . PRO A 1 106 ? -21.803 -12.703 14.509 1.00 54.44 106 PRO A O 1
ATOM 904 N N . THR A 1 107 ? -22.712 -11.161 15.848 1.00 63.28 107 THR A N 1
ATOM 905 C CA . THR A 1 107 ? -21.842 -10.069 15.386 1.00 63.28 107 THR A CA 1
ATOM 906 C C . THR A 1 107 ? -20.707 -9.876 16.389 1.00 63.28 107 THR A C 1
ATOM 908 O O . THR A 1 107 ? -20.931 -9.510 17.549 1.00 63.28 107 THR A O 1
ATOM 911 N N . GLU A 1 108 ? -19.474 -10.116 15.948 1.00 76.44 108 GLU A N 1
ATOM 912 C CA . GLU A 1 108 ? -18.275 -9.880 16.750 1.00 76.44 108 GLU A CA 1
ATOM 913 C C . GLU A 1 108 ? -17.853 -8.407 16.686 1.00 76.44 108 GLU A C 1
ATOM 915 O O . GLU A 1 108 ? -17.809 -7.797 15.614 1.00 76.44 108 GLU A O 1
ATOM 920 N N . TYR A 1 109 ? -17.499 -7.842 17.842 1.00 76.06 109 TYR A N 1
ATOM 921 C CA . TYR A 1 109 ? -17.023 -6.468 17.956 1.00 76.06 109 TYR A CA 1
ATOM 922 C C . TYR A 1 109 ? -15.620 -6.412 18.553 1.00 76.06 109 TYR A C 1
ATOM 924 O O . TYR A 1 109 ? -15.267 -7.157 19.473 1.00 76.06 109 TYR A O 1
ATOM 932 N N . VAL A 1 110 ? -14.835 -5.463 18.056 1.00 77.25 110 VAL A N 1
ATOM 933 C CA . VAL A 1 110 ? -13.522 -5.107 18.585 1.00 77.25 110 VAL A CA 1
ATOM 934 C C . VAL A 1 110 ? -13.642 -3.810 19.370 1.00 77.25 110 VAL A C 1
ATOM 936 O O . VAL A 1 110 ? -14.242 -2.839 18.908 1.00 77.25 110 VAL A O 1
ATOM 939 N N . TYR A 1 111 ? -13.075 -3.812 20.573 1.00 77.19 111 TYR A N 1
ATOM 940 C CA . TYR A 1 111 ? -13.063 -2.672 21.480 1.00 77.19 111 TYR A CA 1
ATOM 941 C C . TYR A 1 111 ? -11.650 -2.105 21.538 1.00 77.19 111 TYR A C 1
ATOM 943 O O . TYR A 1 111 ? -10.724 -2.785 21.990 1.00 77.19 111 TYR A O 1
ATOM 951 N N . LEU A 1 112 ? -11.513 -0.856 21.105 1.00 75.81 112 LEU A N 1
ATOM 952 C CA . LEU A 1 112 ? -10.261 -0.109 21.100 1.00 75.81 112 LEU A CA 1
ATOM 953 C C . LEU A 1 112 ? -10.308 0.984 22.165 1.00 75.81 112 LEU A C 1
ATOM 955 O O . LEU A 1 112 ? -11.330 1.656 22.320 1.00 75.81 112 LEU A O 1
ATOM 959 N N . THR A 1 113 ? -9.217 1.191 22.901 1.00 78.44 113 THR A N 1
ATOM 960 C CA . THR A 1 113 ? -9.043 2.445 23.653 1.00 78.44 113 THR A CA 1
ATOM 961 C C . THR A 1 113 ? -8.890 3.620 22.674 1.00 78.44 113 THR A C 1
ATOM 963 O O . THR A 1 113 ? -8.618 3.391 21.491 1.00 78.44 113 THR A O 1
ATOM 966 N N . PRO A 1 114 ? -9.044 4.882 23.117 1.00 76.81 114 PRO A N 1
ATOM 967 C CA . PRO A 1 114 ? -8.839 6.036 22.243 1.00 76.81 114 PRO A CA 1
ATOM 968 C C . PRO A 1 114 ? -7.457 6.035 21.579 1.00 76.81 114 PRO A C 1
ATOM 970 O O . PRO A 1 114 ? -7.353 6.302 20.387 1.00 76.81 114 PRO A O 1
ATOM 973 N N . GLU A 1 115 ? -6.413 5.653 22.316 1.00 77.06 115 GLU A N 1
ATOM 974 C CA . GLU A 1 115 ? -5.046 5.545 21.801 1.00 77.06 115 GLU A CA 1
ATOM 975 C C . GLU A 1 115 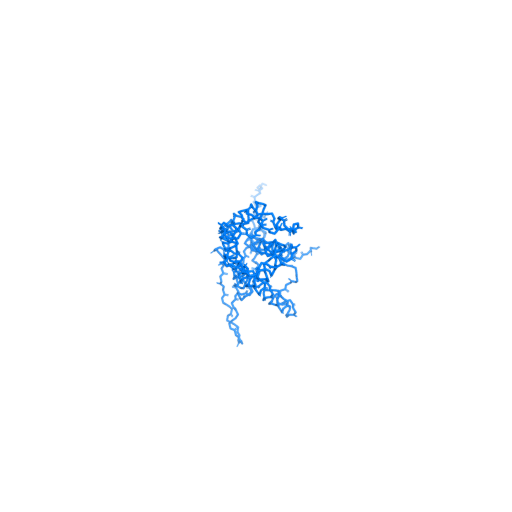? -4.950 4.458 20.727 1.00 77.06 115 GLU A C 1
ATOM 977 O O . GLU A 1 115 ? -4.423 4.701 19.648 1.00 77.06 115 GLU A O 1
ATOM 982 N N . GLN A 1 116 ? -5.530 3.278 20.971 1.00 78.19 116 GLN A N 1
ATOM 983 C CA . GLN A 1 116 ? -5.554 2.198 19.981 1.00 78.19 116 GLN A CA 1
ATOM 984 C C . GLN A 1 116 ? -6.327 2.587 18.718 1.00 78.19 116 GLN A C 1
ATOM 986 O O . GLN A 1 116 ? -5.929 2.206 17.624 1.00 78.19 116 GLN A O 1
ATOM 991 N N . ALA A 1 117 ? -7.418 3.342 18.852 1.00 77.81 117 ALA A N 1
ATOM 992 C CA . ALA A 1 117 ? -8.191 3.818 17.712 1.00 77.81 117 ALA A CA 1
ATOM 993 C C . ALA A 1 117 ? -7.432 4.875 16.896 1.00 77.81 117 ALA A C 1
ATOM 995 O O . ALA A 1 117 ? -7.509 4.852 15.671 1.00 77.81 117 ALA A O 1
ATOM 996 N N . ILE A 1 118 ? -6.680 5.764 17.555 1.00 78.75 118 ILE A N 1
ATOM 997 C CA . ILE A 1 118 ? -5.790 6.724 16.886 1.00 78.75 118 ILE A CA 1
ATOM 998 C C . ILE A 1 118 ? -4.701 5.982 16.111 1.00 78.75 118 ILE A C 1
ATOM 1000 O O . ILE A 1 118 ? -4.499 6.256 14.932 1.00 78.75 118 ILE A O 1
ATOM 1004 N N . GLU A 1 119 ? -4.036 5.014 16.740 1.00 79.94 119 GLU A N 1
ATOM 1005 C CA . GLU A 1 119 ? -2.991 4.218 16.087 1.00 79.94 119 GLU A CA 1
ATOM 1006 C C . GLU A 1 119 ? -3.537 3.399 14.918 1.00 79.94 119 GLU A C 1
ATOM 1008 O O . GLU A 1 119 ? -2.906 3.295 13.869 1.00 79.94 119 GLU A O 1
ATOM 1013 N N . PHE A 1 120 ? -4.747 2.866 15.063 1.00 79.44 120 PHE A N 1
ATOM 1014 C CA . PHE A 1 120 ? -5.438 2.161 13.995 1.00 79.44 120 PHE A CA 1
ATOM 1015 C C . PHE A 1 120 ? -5.792 3.082 12.814 1.00 79.44 120 PHE A C 1
ATOM 1017 O O . PHE A 1 120 ? -5.567 2.718 11.663 1.00 79.44 120 PHE A O 1
ATOM 1024 N N . ASP A 1 121 ? -6.280 4.296 13.078 1.00 80.25 121 ASP A N 1
ATOM 1025 C CA . ASP A 1 121 ? -6.545 5.313 12.049 1.00 80.25 121 ASP A CA 1
ATOM 1026 C C . ASP A 1 121 ? -5.248 5.780 11.358 1.00 80.25 121 ASP A C 1
ATOM 1028 O O . ASP A 1 121 ? -5.202 5.940 10.137 1.00 80.25 121 ASP A O 1
ATOM 1032 N N . ASN A 1 122 ? -4.159 5.941 12.112 1.00 82.69 122 ASN A N 1
ATOM 1033 C CA . ASN A 1 122 ? -2.844 6.269 11.559 1.00 82.69 122 ASN A CA 1
ATOM 1034 C C . ASN A 1 122 ? -2.319 5.151 10.651 1.00 82.69 122 ASN A C 1
ATOM 1036 O O . ASN A 1 122 ? -1.892 5.434 9.531 1.00 82.69 122 ASN A O 1
ATOM 1040 N N . LEU A 1 123 ? -2.451 3.887 11.071 1.00 81.62 123 LEU A N 1
ATOM 1041 C CA . LEU A 1 123 ? -2.081 2.726 10.261 1.00 81.62 123 LEU A CA 1
ATOM 1042 C C . LEU A 1 123 ? -2.779 2.738 8.896 1.00 81.62 123 LEU A C 1
ATOM 1044 O O . LEU A 1 123 ? -2.172 2.421 7.869 1.00 81.62 123 LEU A O 1
ATOM 1048 N N . LEU A 1 124 ? -4.055 3.119 8.879 1.00 81.44 124 LEU A N 1
ATOM 1049 C CA . LEU A 1 124 ? -4.849 3.198 7.660 1.00 81.44 124 LEU A CA 1
ATOM 1050 C C . LEU A 1 124 ? -4.415 4.326 6.745 1.00 81.44 124 LEU A C 1
ATOM 1052 O O . LEU A 1 124 ? -4.260 4.106 5.542 1.00 81.44 124 LEU A O 1
ATOM 1056 N N . LYS A 1 125 ? -4.180 5.514 7.303 1.00 84.44 125 LYS A N 1
ATOM 1057 C CA . LYS A 1 125 ? -3.668 6.653 6.537 1.00 84.44 125 LYS A CA 1
ATOM 1058 C C . LYS A 1 125 ? -2.313 6.345 5.925 1.00 84.44 125 LYS A C 1
ATOM 1060 O O . LYS A 1 125 ? -2.112 6.656 4.757 1.00 84.44 125 LYS A O 1
ATOM 1065 N N . ASP A 1 126 ? -1.424 5.702 6.671 1.00 84.56 126 ASP A N 1
ATOM 1066 C CA . ASP A 1 126 ? -0.093 5.360 6.179 1.00 84.56 126 ASP A CA 1
ATOM 1067 C C . ASP A 1 126 ? -0.140 4.259 5.114 1.00 84.56 126 ASP A C 1
ATOM 1069 O O . ASP A 1 126 ? 0.496 4.389 4.066 1.00 84.56 126 ASP A O 1
ATOM 1073 N N . SER A 1 127 ? -0.990 3.243 5.293 1.00 84.88 127 SER A N 1
ATOM 1074 C CA . SER A 1 127 ? -1.232 2.219 4.263 1.00 84.88 127 SER A CA 1
ATOM 1075 C C . SER A 1 127 ? -1.830 2.823 2.979 1.00 84.88 127 SER A C 1
ATOM 1077 O O . SER A 1 127 ? -1.440 2.460 1.868 1.00 84.88 127 SER A O 1
ATOM 1079 N N . ALA A 1 128 ? -2.743 3.792 3.104 1.00 83.81 128 ALA A N 1
ATOM 1080 C CA . ALA A 1 128 ? -3.319 4.511 1.967 1.00 83.81 128 ALA A CA 1
ATOM 1081 C C . ALA A 1 128 ? -2.324 5.489 1.312 1.00 83.81 128 ALA A C 1
ATOM 1083 O O . ALA A 1 128 ? -2.314 5.642 0.090 1.00 83.81 128 ALA A O 1
ATOM 1084 N N . ALA A 1 129 ? -1.461 6.136 2.096 1.00 83.94 129 ALA A N 1
ATOM 1085 C CA . ALA A 1 129 ? -0.397 6.988 1.577 1.00 83.94 129 ALA A CA 1
ATOM 1086 C C . ALA A 1 129 ? 0.591 6.177 0.730 1.00 83.94 129 ALA A C 1
ATOM 1088 O O . ALA A 1 129 ? 0.945 6.607 -0.367 1.00 83.94 129 ALA A O 1
ATOM 1089 N N . LEU A 1 130 ? 0.952 4.968 1.179 1.00 80.19 130 LEU A N 1
ATOM 1090 C CA . LEU A 1 130 ? 1.767 4.044 0.391 1.00 80.19 130 LEU A CA 1
ATOM 1091 C C . LEU A 1 130 ? 1.110 3.706 -0.948 1.00 80.19 130 LEU A C 1
ATOM 1093 O O . LEU A 1 130 ? 1.777 3.716 -1.986 1.00 80.19 130 LEU A O 1
ATOM 1097 N N . PHE A 1 131 ? -0.187 3.387 -0.925 1.00 82.88 131 PHE A N 1
ATOM 1098 C CA . PHE A 1 131 ? -0.931 3.101 -2.147 1.00 82.88 131 PHE A CA 1
ATOM 1099 C C . PHE A 1 131 ? -0.797 4.260 -3.140 1.00 82.88 131 PHE A C 1
ATOM 1101 O O . PHE A 1 131 ? -0.416 4.049 -4.289 1.00 82.88 131 PHE A O 1
ATOM 1108 N N . ASN A 1 132 ? -1.018 5.492 -2.677 1.00 83.44 132 ASN A N 1
ATOM 1109 C CA . ASN A 1 132 ? -0.907 6.686 -3.511 1.00 83.44 132 ASN A CA 1
ATOM 1110 C C . ASN A 1 132 ? 0.505 6.890 -4.074 1.00 83.44 132 ASN A C 1
ATOM 1112 O O . ASN A 1 132 ? 0.639 7.167 -5.266 1.00 83.44 132 ASN A O 1
ATOM 1116 N N . ASP A 1 133 ? 1.548 6.728 -3.258 1.00 79.62 133 ASP A N 1
ATOM 1117 C CA . ASP A 1 133 ? 2.941 6.852 -3.706 1.00 79.62 133 ASP A CA 1
ATOM 1118 C C . ASP A 1 133 ? 3.290 5.808 -4.775 1.00 79.62 133 ASP A C 1
ATOM 1120 O O . ASP A 1 133 ? 3.925 6.119 -5.787 1.00 79.62 133 ASP A O 1
ATOM 1124 N N . THR A 1 134 ? 2.833 4.573 -4.583 1.00 77.25 134 THR A N 1
ATOM 1125 C CA . THR A 1 134 ? 3.113 3.472 -5.508 1.00 77.25 134 THR A CA 1
ATOM 1126 C C . THR A 1 134 ? 2.354 3.638 -6.824 1.00 77.25 134 THR A C 1
ATOM 1128 O O . THR A 1 134 ? 2.923 3.480 -7.907 1.00 77.25 134 THR A O 1
ATOM 1131 N N . ILE A 1 135 ? 1.083 4.047 -6.749 1.00 79.56 135 ILE A N 1
ATOM 1132 C CA . ILE A 1 135 ? 0.271 4.386 -7.922 1.00 79.56 135 ILE A CA 1
ATOM 1133 C C . ILE A 1 135 ? 0.885 5.560 -8.681 1.00 79.56 135 ILE A C 1
ATOM 1135 O O . ILE A 1 135 ? 0.947 5.532 -9.910 1.00 79.56 135 ILE A O 1
ATOM 1139 N N . TYR A 1 136 ? 1.364 6.584 -7.973 1.00 79.00 136 TYR A N 1
ATOM 1140 C CA . TYR A 1 136 ? 2.042 7.712 -8.596 1.00 79.00 136 TYR A CA 1
ATOM 1141 C C . TYR A 1 136 ? 3.271 7.241 -9.378 1.00 79.00 136 TYR A C 1
ATOM 1143 O O . TYR A 1 136 ? 3.396 7.543 -10.563 1.00 79.00 136 TYR A O 1
ATOM 1151 N N . GLY A 1 137 ? 4.133 6.437 -8.751 1.00 76.50 137 GLY A N 1
ATOM 1152 C CA . GLY A 1 137 ? 5.311 5.875 -9.405 1.00 76.50 137 GLY A CA 1
ATOM 1153 C C . GLY A 1 137 ? 4.964 5.104 -10.679 1.00 76.50 137 GLY A C 1
ATOM 1154 O O . GLY A 1 137 ? 5.562 5.345 -11.718 1.00 76.50 137 GLY A O 1
ATOM 1155 N N . VAL A 1 138 ? 3.966 4.225 -10.650 1.00 78.12 138 VAL A N 1
ATOM 1156 C CA . VAL A 1 138 ? 3.682 3.336 -11.788 1.00 78.12 138 VAL A CA 1
ATOM 1157 C C . VAL A 1 138 ? 2.801 3.983 -12.869 1.00 78.12 138 VAL A C 1
ATOM 1159 O O . VAL A 1 138 ? 3.065 3.788 -14.054 1.00 78.12 138 VAL A O 1
ATOM 1162 N N . TRP A 1 139 ? 1.774 4.755 -12.494 1.00 81.31 139 TRP A N 1
ATOM 1163 C CA . TRP A 1 139 ? 0.761 5.290 -13.425 1.00 81.31 139 TRP A CA 1
ATOM 1164 C C . TRP A 1 139 ? 0.880 6.788 -13.718 1.00 81.31 139 TRP A C 1
ATOM 1166 O O . TRP A 1 139 ? 0.283 7.251 -14.690 1.00 81.31 139 TRP A O 1
ATOM 1176 N N . LYS A 1 140 ? 1.585 7.575 -12.895 1.00 82.62 140 LYS A N 1
ATOM 1177 C CA . LYS A 1 140 ? 1.795 9.019 -13.151 1.00 82.62 140 LYS A CA 1
ATOM 1178 C C . LYS A 1 140 ? 3.134 9.321 -13.817 1.00 82.62 140 LYS A C 1
ATOM 1180 O O . LYS A 1 140 ? 3.448 10.482 -14.065 1.00 82.62 140 LYS A O 1
ATOM 1185 N N . THR A 1 141 ? 3.892 8.282 -14.130 1.00 86.25 141 THR A N 1
ATOM 1186 C CA . THR A 1 141 ? 5.144 8.351 -14.873 1.00 86.25 141 THR A CA 1
ATOM 1187 C C . THR A 1 141 ? 4.999 7.592 -16.192 1.00 86.25 141 THR A C 1
ATOM 1189 O O . THR A 1 141 ? 3.993 6.931 -16.450 1.00 86.25 141 THR A O 1
ATOM 1192 N N . ASP A 1 142 ? 6.031 7.645 -17.024 1.00 89.44 142 ASP A N 1
ATOM 1193 C CA . ASP A 1 142 ? 6.090 6.916 -18.288 1.00 89.44 142 ASP A CA 1
ATOM 1194 C C . ASP A 1 142 ? 6.493 5.441 -18.109 1.00 89.44 142 ASP A C 1
ATOM 1196 O O . ASP A 1 142 ? 6.726 4.733 -19.089 1.00 89.44 142 ASP A O 1
ATOM 1200 N N . TYR A 1 143 ? 6.541 4.948 -16.867 1.00 87.88 143 TYR A N 1
ATOM 1201 C CA . TYR A 1 143 ? 7.005 3.608 -16.521 1.00 87.88 143 TYR A CA 1
ATOM 1202 C C . TYR A 1 143 ? 6.335 2.493 -17.340 1.00 87.88 143 TYR A C 1
ATOM 1204 O O . TYR A 1 143 ? 7.017 1.723 -18.019 1.00 87.88 143 TYR A O 1
ATOM 1212 N N . LEU A 1 144 ? 4.998 2.421 -17.347 1.00 87.69 144 LEU A N 1
ATOM 1213 C CA . LEU A 1 144 ? 4.272 1.392 -18.108 1.00 87.69 144 LEU A CA 1
ATOM 1214 C C . LEU A 1 144 ? 4.431 1.556 -19.630 1.00 87.69 144 LEU A C 1
ATOM 1216 O O . LEU A 1 144 ? 4.429 0.566 -20.373 1.00 87.69 144 LEU A O 1
ATOM 1220 N N . ARG A 1 145 ? 4.605 2.797 -20.103 1.00 89.19 145 ARG A N 1
ATOM 1221 C CA . ARG A 1 145 ? 4.843 3.091 -21.521 1.00 89.19 145 ARG A CA 1
ATOM 1222 C C . ARG A 1 145 ? 6.206 2.564 -21.962 1.00 89.19 145 ARG A C 1
ATOM 1224 O O . ARG A 1 145 ? 6.267 1.870 -22.976 1.00 89.19 145 ARG A O 1
ATOM 1231 N N . ASN A 1 146 ? 7.250 2.791 -21.166 1.00 89.88 146 ASN A N 1
ATOM 1232 C CA . ASN A 1 146 ? 8.589 2.254 -21.406 1.00 89.88 146 ASN A CA 1
ATOM 1233 C C . ASN A 1 146 ? 8.566 0.722 -21.521 1.00 89.88 146 ASN A C 1
ATOM 1235 O O . ASN A 1 146 ? 9.105 0.155 -22.468 1.00 89.88 146 ASN A O 1
ATOM 1239 N N . MET A 1 147 ? 7.875 0.038 -20.600 1.00 88.12 147 MET A N 1
ATOM 1240 C CA . MET A 1 147 ? 7.771 -1.428 -20.626 1.00 88.12 147 MET A CA 1
ATOM 1241 C C . MET A 1 147 ? 7.063 -1.942 -21.886 1.00 88.12 147 MET A C 1
ATOM 1243 O O . MET A 1 147 ? 7.469 -2.947 -22.475 1.00 88.12 147 MET A O 1
ATOM 1247 N N . THR A 1 148 ? 6.038 -1.223 -22.344 1.00 86.94 148 THR A N 1
ATOM 1248 C CA . THR A 1 148 ? 5.341 -1.533 -23.600 1.00 86.94 148 THR A CA 1
ATOM 1249 C C . THR A 1 148 ? 6.247 -1.311 -24.813 1.00 86.94 148 THR A C 1
ATOM 1251 O O . THR A 1 148 ? 6.283 -2.141 -25.721 1.00 86.94 148 THR A O 1
ATOM 1254 N N . ARG A 1 149 ? 7.026 -0.225 -24.821 1.00 90.19 149 ARG A N 1
ATOM 1255 C CA . ARG A 1 149 ? 7.996 0.079 -25.880 1.00 90.19 149 ARG A CA 1
ATOM 1256 C C . ARG A 1 149 ? 9.072 -1.001 -25.983 1.00 90.19 149 ARG A C 1
ATOM 1258 O O . ARG A 1 149 ? 9.292 -1.526 -27.069 1.00 90.19 149 ARG A O 1
ATOM 1265 N N . LEU A 1 150 ? 9.675 -1.385 -24.858 1.00 87.75 150 LEU A N 1
ATOM 1266 C CA . LEU A 1 150 ? 10.679 -2.451 -24.785 1.00 87.75 150 LEU A CA 1
ATOM 1267 C C . LEU A 1 150 ? 10.167 -3.760 -25.407 1.00 87.75 150 LEU A C 1
ATOM 1269 O O . LEU A 1 150 ? 10.857 -4.384 -26.215 1.00 87.75 150 LEU A O 1
ATOM 1273 N N . LYS A 1 151 ? 8.915 -4.134 -25.116 1.00 88.94 151 LYS A N 1
ATOM 1274 C CA . LYS A 1 151 ? 8.249 -5.277 -25.755 1.00 88.94 151 LYS A CA 1
ATOM 1275 C C . LYS A 1 151 ? 8.155 -5.122 -27.279 1.00 88.94 151 LYS A C 1
ATOM 1277 O O . LYS A 1 151 ? 8.475 -6.069 -27.994 1.00 88.94 151 LYS A O 1
ATOM 1282 N N . ASN A 1 152 ? 7.744 -3.955 -27.772 1.00 89.69 152 ASN A N 1
ATOM 1283 C CA . ASN A 1 152 ? 7.593 -3.693 -29.209 1.00 89.69 152 ASN A CA 1
ATOM 1284 C C . ASN A 1 152 ? 8.935 -3.665 -29.962 1.00 89.69 152 ASN A C 1
ATOM 1286 O O . ASN A 1 152 ? 8.977 -3.978 -31.147 1.00 89.69 152 ASN A O 1
ATOM 1290 N N . GLU A 1 153 ? 10.035 -3.353 -29.277 1.00 89.44 153 GLU A N 1
ATOM 1291 C CA . GLU A 1 153 ? 11.401 -3.386 -29.821 1.00 89.44 153 GLU A CA 1
ATOM 1292 C C . GLU A 1 153 ? 12.044 -4.786 -29.788 1.00 89.44 153 GLU A C 1
ATOM 1294 O O . GLU A 1 153 ? 13.236 -4.937 -30.057 1.00 89.44 153 GLU A O 1
ATOM 1299 N N . GLY A 1 154 ? 11.279 -5.825 -29.432 1.00 88.25 154 GLY A N 1
ATOM 1300 C CA . GLY A 1 154 ? 11.781 -7.198 -29.329 1.00 88.25 154 GLY A CA 1
ATOM 1301 C C . GLY A 1 154 ? 12.637 -7.454 -28.085 1.00 88.25 154 GLY A C 1
ATOM 1302 O O . GLY A 1 154 ? 13.338 -8.462 -28.018 1.00 88.25 154 GLY A O 1
ATOM 1303 N N . ARG A 1 155 ? 12.584 -6.562 -27.089 1.00 87.19 155 ARG A N 1
ATOM 1304 C CA . ARG A 1 155 ? 13.304 -6.667 -25.811 1.00 87.19 155 ARG A CA 1
ATOM 1305 C C . ARG A 1 155 ? 12.304 -6.689 -24.651 1.00 87.19 155 ARG A C 1
ATOM 1307 O O . ARG A 1 155 ? 12.280 -5.748 -23.861 1.00 87.19 155 ARG A O 1
ATOM 1314 N N . PRO A 1 156 ? 11.425 -7.703 -24.558 1.00 86.88 156 PRO A N 1
ATOM 1315 C CA . PRO A 1 156 ? 10.381 -7.723 -23.543 1.00 86.88 156 PRO A CA 1
ATOM 1316 C C . PRO A 1 156 ? 10.977 -7.648 -22.137 1.00 86.88 156 PRO A C 1
ATOM 1318 O O . PRO A 1 156 ? 11.956 -8.326 -21.826 1.00 86.88 156 PRO A O 1
ATOM 1321 N N . TYR A 1 157 ? 10.357 -6.831 -21.287 1.00 86.69 157 TYR A N 1
ATOM 1322 C CA . TYR A 1 157 ? 10.735 -6.738 -19.886 1.00 86.69 157 TYR A CA 1
ATOM 1323 C C . TYR A 1 157 ? 10.480 -8.072 -19.173 1.00 86.69 157 TYR A C 1
ATOM 1325 O O . TYR A 1 157 ? 9.351 -8.560 -19.149 1.00 86.69 157 TYR A O 1
ATOM 1333 N N . ASN A 1 158 ? 11.533 -8.646 -18.594 1.00 87.38 158 ASN A N 1
ATOM 1334 C CA . ASN A 1 158 ? 11.512 -9.911 -17.855 1.00 87.38 158 ASN A CA 1
ATOM 1335 C C . ASN A 1 158 ? 12.077 -9.776 -16.429 1.00 87.38 158 ASN A C 1
ATOM 1337 O O . ASN A 1 158 ? 12.401 -10.783 -15.801 1.00 87.38 158 ASN A O 1
ATOM 1341 N N . GLY A 1 159 ? 12.228 -8.541 -15.942 1.00 87.25 159 GLY A N 1
ATOM 1342 C CA . GLY A 1 159 ? 12.656 -8.265 -14.574 1.00 87.25 159 GLY A CA 1
ATOM 1343 C C . GLY A 1 159 ? 11.529 -8.466 -13.562 1.00 87.25 159 GLY A C 1
ATOM 1344 O O . GLY A 1 159 ? 10.384 -8.771 -13.916 1.00 87.25 159 GLY A O 1
ATOM 1345 N N . LYS A 1 160 ? 11.860 -8.287 -12.282 1.00 90.94 160 LYS A N 1
ATOM 1346 C CA . LYS A 1 160 ? 10.872 -8.383 -11.199 1.00 90.94 160 LYS A CA 1
ATOM 1347 C C . LYS A 1 160 ? 9.799 -7.299 -11.320 1.00 90.94 160 LYS A C 1
ATOM 1349 O O . LYS A 1 160 ? 10.029 -6.212 -11.834 1.00 90.94 160 LYS A O 1
ATOM 1354 N N . THR A 1 161 ? 8.603 -7.590 -10.828 1.00 86.62 161 THR A N 1
ATOM 1355 C CA . THR A 1 161 ? 7.477 -6.653 -10.837 1.00 86.62 161 THR A CA 1
ATOM 1356 C C . THR A 1 161 ? 6.700 -6.767 -9.534 1.00 86.62 161 THR A C 1
ATOM 1358 O O . THR A 1 161 ? 6.615 -7.851 -8.963 1.00 86.62 161 THR A O 1
ATOM 1361 N N . CYS A 1 162 ? 6.128 -5.646 -9.094 1.00 87.44 162 CYS A N 1
ATOM 1362 C CA . CYS A 1 162 ? 5.211 -5.556 -7.957 1.00 87.44 162 CYS A CA 1
ATOM 1363 C C . CYS A 1 162 ? 3.777 -5.176 -8.383 1.00 87.44 162 CYS A C 1
ATOM 1365 O O . CYS A 1 162 ? 2.966 -4.740 -7.568 1.00 87.44 162 CYS A O 1
ATOM 1367 N N . LEU A 1 163 ? 3.451 -5.284 -9.680 1.00 86.44 163 LEU A N 1
ATOM 1368 C CA . LEU A 1 163 ? 2.151 -4.848 -10.209 1.00 86.44 163 LEU A CA 1
ATOM 1369 C C . LEU A 1 163 ? 0.973 -5.604 -9.584 1.00 86.44 163 LEU A C 1
ATOM 1371 O O . LEU A 1 163 ? -0.061 -4.992 -9.324 1.00 86.44 163 LEU A O 1
ATOM 1375 N N . GLN A 1 164 ? 1.120 -6.908 -9.332 1.00 89.62 164 GLN A N 1
ATOM 1376 C CA . GLN A 1 164 ? 0.051 -7.706 -8.730 1.00 89.62 164 GLN A CA 1
ATOM 1377 C C . GLN A 1 164 ? -0.222 -7.261 -7.293 1.00 89.62 164 GLN A C 1
ATOM 1379 O O . GLN A 1 164 ? -1.376 -7.147 -6.892 1.00 89.62 164 GLN A O 1
ATOM 1384 N N . GLU A 1 165 ? 0.820 -6.958 -6.528 1.00 90.88 165 GLU A N 1
ATOM 1385 C CA . GLU A 1 165 ? 0.711 -6.483 -5.155 1.00 90.88 165 GLU A CA 1
ATOM 1386 C C . GLU A 1 165 ? 0.049 -5.104 -5.095 1.00 90.88 165 GLU A C 1
ATOM 1388 O O . GLU A 1 165 ? -0.805 -4.869 -4.242 1.00 90.88 165 GLU A O 1
ATOM 1393 N N . ILE A 1 166 ? 0.344 -4.222 -6.055 1.00 85.75 166 ILE A N 1
ATOM 1394 C CA . ILE A 1 166 ? -0.334 -2.924 -6.169 1.00 85.75 166 ILE A CA 1
ATOM 1395 C C . ILE A 1 166 ? -1.819 -3.097 -6.508 1.00 85.75 166 ILE A C 1
ATOM 1397 O O . ILE A 1 166 ? -2.669 -2.411 -5.938 1.00 85.75 166 ILE A O 1
ATOM 1401 N N . ILE A 1 167 ? -2.153 -4.031 -7.403 1.00 89.19 167 ILE A N 1
ATOM 1402 C CA . ILE A 1 167 ? -3.548 -4.374 -7.712 1.00 89.19 167 ILE A CA 1
ATOM 1403 C C . ILE A 1 167 ? -4.244 -4.934 -6.467 1.00 89.19 167 ILE A C 1
ATOM 1405 O O . ILE A 1 167 ? -5.362 -4.526 -6.159 1.00 89.19 167 ILE A O 1
ATOM 1409 N N . ASN A 1 168 ? -3.583 -5.814 -5.713 1.00 91.38 168 ASN A N 1
ATOM 1410 C CA . ASN A 1 168 ? -4.135 -6.369 -4.479 1.00 91.38 168 ASN A CA 1
ATOM 1411 C C . ASN A 1 168 ? -4.413 -5.261 -3.451 1.00 91.38 168 ASN A C 1
ATOM 1413 O O . ASN A 1 168 ? -5.489 -5.243 -2.857 1.00 91.38 168 ASN A O 1
ATOM 1417 N N . MET A 1 169 ? -3.502 -4.292 -3.291 1.00 89.25 169 MET A N 1
ATOM 1418 C CA . MET A 1 169 ? -3.746 -3.108 -2.460 1.00 89.25 169 MET A CA 1
ATOM 1419 C C . MET A 1 169 ? -4.956 -2.297 -2.942 1.00 89.25 169 MET A C 1
ATOM 1421 O O . MET A 1 169 ? -5.772 -1.889 -2.116 1.00 89.25 169 MET A O 1
ATOM 1425 N N . ALA A 1 170 ? -5.100 -2.086 -4.258 1.00 87.94 170 ALA A N 1
ATOM 1426 C CA . ALA A 1 170 ? -6.241 -1.371 -4.835 1.00 87.94 170 ALA A CA 1
ATOM 1427 C C . ALA A 1 170 ? -7.573 -2.076 -4.521 1.00 87.94 170 ALA A C 1
ATOM 1429 O O . ALA A 1 170 ? -8.545 -1.441 -4.119 1.00 87.94 170 ALA A O 1
ATOM 1430 N N . VAL A 1 171 ? -7.614 -3.403 -4.652 1.00 90.50 171 VAL A N 1
ATOM 1431 C CA . VAL A 1 171 ? -8.794 -4.205 -4.295 1.00 90.50 171 VAL A CA 1
ATOM 1432 C C . VAL A 1 171 ? -9.070 -4.128 -2.790 1.00 90.50 171 VAL A C 1
ATOM 1434 O O . VAL A 1 171 ? -10.218 -3.952 -2.381 1.00 90.50 171 VAL A O 1
ATOM 1437 N N . GLY A 1 172 ? -8.023 -4.198 -1.963 1.00 88.56 172 GLY A N 1
ATOM 1438 C CA . GLY A 1 172 ? -8.127 -4.094 -0.509 1.00 88.56 172 GLY A CA 1
ATOM 1439 C C . GLY A 1 172 ? -8.730 -2.766 -0.044 1.00 88.56 172 GLY A C 1
ATOM 1440 O O . GLY A 1 172 ? -9.668 -2.771 0.755 1.00 88.56 172 GLY A O 1
ATOM 1441 N N . ILE A 1 173 ? -8.257 -1.632 -0.578 1.00 86.19 173 ILE A N 1
ATOM 1442 C CA . ILE A 1 173 ? -8.786 -0.313 -0.198 1.00 86.19 173 ILE A CA 1
ATOM 1443 C C . ILE A 1 173 ? -10.236 -0.121 -0.659 1.00 86.19 173 ILE A C 1
ATOM 1445 O O . ILE A 1 173 ? -11.038 0.423 0.097 1.00 86.19 173 ILE A O 1
ATOM 1449 N N . ILE A 1 174 ? -10.607 -0.627 -1.842 1.00 87.50 174 ILE A N 1
ATOM 1450 C CA . ILE A 1 174 ? -11.995 -0.590 -2.332 1.00 87.50 174 ILE A CA 1
ATOM 1451 C C . ILE A 1 174 ? -12.913 -1.399 -1.411 1.00 87.50 174 ILE A C 1
ATOM 1453 O O . ILE A 1 174 ? -13.976 -0.913 -1.028 1.00 87.50 174 ILE A O 1
ATOM 1457 N N . ARG A 1 175 ? -12.501 -2.610 -1.010 1.00 87.50 175 ARG A N 1
ATOM 1458 C CA . ARG A 1 175 ? -13.267 -3.449 -0.074 1.00 87.50 175 ARG A CA 1
ATOM 1459 C C . ARG A 1 175 ? -13.495 -2.730 1.253 1.00 87.50 175 ARG A C 1
ATOM 1461 O O . ARG A 1 175 ? -14.622 -2.663 1.731 1.00 87.50 175 ARG A O 1
ATOM 1468 N N . VAL A 1 176 ? -12.433 -2.167 1.821 1.00 85.19 176 VAL A N 1
ATOM 1469 C CA . VAL A 1 176 ? -12.489 -1.391 3.063 1.00 85.19 176 VAL A CA 1
ATOM 1470 C C . VAL A 1 176 ? -13.448 -0.201 2.941 1.00 85.19 176 VAL A C 1
ATOM 1472 O O . VAL A 1 176 ? -14.288 0.008 3.818 1.00 85.19 176 VAL A O 1
ATOM 1475 N N . GLN A 1 177 ? -13.352 0.570 1.856 1.00 84.19 177 GLN A N 1
ATOM 1476 C CA . GLN A 1 177 ? -14.239 1.707 1.601 1.00 84.19 177 GLN A CA 1
ATOM 1477 C C . GLN A 1 177 ? -15.699 1.273 1.473 1.00 84.19 177 GLN A C 1
ATOM 1479 O O . GLN A 1 177 ? -16.570 1.892 2.080 1.00 84.19 177 GLN A O 1
ATOM 1484 N N . HIS A 1 178 ? -15.963 0.194 0.736 1.00 86.25 178 HIS A N 1
ATOM 1485 C CA . HIS A 1 178 ? -17.310 -0.334 0.553 1.00 86.25 178 HIS A CA 1
ATOM 1486 C C . HIS A 1 178 ? -17.937 -0.762 1.884 1.00 86.25 178 HIS A C 1
ATOM 1488 O O . HIS A 1 178 ? -19.003 -0.267 2.239 1.00 86.25 178 HIS A O 1
ATOM 1494 N N . MET A 1 179 ? -17.222 -1.572 2.673 1.00 82.69 179 MET A N 1
ATOM 1495 C CA . MET A 1 179 ? -17.676 -1.999 4.003 1.00 82.69 179 MET A CA 1
ATOM 1496 C C . MET A 1 179 ? -17.917 -0.807 4.936 1.00 82.69 179 MET A C 1
ATOM 1498 O O . MET A 1 179 ? -18.878 -0.790 5.702 1.00 82.69 179 MET A O 1
ATOM 1502 N N . THR A 1 180 ? -17.059 0.214 4.868 1.00 79.81 180 THR A N 1
ATOM 1503 C CA . THR A 1 180 ? -17.227 1.441 5.659 1.00 79.81 180 THR A CA 1
ATOM 1504 C C . THR A 1 180 ? -18.514 2.165 5.263 1.00 79.81 180 THR A C 1
ATOM 1506 O O . THR A 1 180 ? -19.279 2.572 6.134 1.00 79.81 180 THR A O 1
ATOM 1509 N N . GLN A 1 181 ? -18.783 2.292 3.960 1.00 77.62 181 GLN A N 1
ATOM 1510 C CA . GLN A 1 181 ? -19.972 2.968 3.446 1.00 77.62 181 GLN A CA 1
ATOM 1511 C C . GLN A 1 181 ? -21.268 2.233 3.805 1.00 77.62 181 GLN A C 1
ATOM 1513 O O . GLN A 1 181 ? -22.235 2.884 4.193 1.00 77.62 181 GLN A O 1
ATOM 1518 N N . GLU A 1 182 ? -21.300 0.903 3.712 1.00 78.31 182 GLU A N 1
ATOM 1519 C CA . GLU A 1 182 ? -22.456 0.097 4.134 1.00 78.31 182 GLU A CA 1
ATOM 1520 C C . GLU A 1 182 ? -22.776 0.321 5.613 1.00 78.31 182 GLU A C 1
ATOM 1522 O O . GLU A 1 182 ? -23.914 0.598 5.982 1.00 78.31 182 GLU A O 1
ATOM 1527 N N . LEU A 1 183 ? -21.750 0.300 6.463 1.00 71.50 183 LEU A N 1
ATOM 1528 C CA . LEU A 1 183 ? -21.911 0.502 7.900 1.00 71.50 183 LEU A CA 1
ATOM 1529 C C . LEU A 1 183 ? -22.346 1.931 8.258 1.00 71.50 183 LEU A C 1
ATOM 1531 O O . LEU A 1 183 ? -23.067 2.120 9.240 1.00 71.50 183 LEU A O 1
ATOM 1535 N N . VAL A 1 184 ? -21.933 2.926 7.470 1.00 69.25 184 VAL A N 1
ATOM 1536 C CA . VAL A 1 184 ? -22.427 4.306 7.582 1.00 69.25 184 VAL A CA 1
ATOM 1537 C C . VAL A 1 184 ? -23.895 4.396 7.159 1.00 69.25 184 VAL A C 1
ATOM 1539 O O . VAL A 1 184 ? -24.694 4.987 7.882 1.00 69.25 184 VAL A O 1
ATOM 1542 N N . ASN A 1 185 ? -24.267 3.785 6.031 1.00 74.31 185 ASN A N 1
ATOM 1543 C CA . ASN A 1 185 ? -25.643 3.786 5.523 1.00 74.31 185 ASN A CA 1
ATOM 1544 C C . ASN A 1 185 ? -26.615 3.096 6.494 1.00 74.31 185 ASN A C 1
ATOM 1546 O O . ASN A 1 185 ? -27.725 3.578 6.700 1.00 74.31 185 ASN A O 1
ATOM 1550 N N . ASP A 1 186 ? -26.169 2.020 7.143 1.00 70.44 186 ASP A N 1
ATOM 1551 C CA . ASP A 1 186 ? -26.921 1.290 8.168 1.00 70.44 186 ASP A CA 1
ATOM 1552 C C . ASP A 1 186 ? -27.007 2.034 9.517 1.00 70.44 186 ASP A C 1
ATOM 1554 O O . ASP A 1 186 ? -27.607 1.531 10.469 1.00 70.44 186 ASP A O 1
ATOM 1558 N N . GLY A 1 187 ? -26.352 3.194 9.656 1.00 62.19 187 GLY A N 1
ATOM 1559 C CA . GLY A 1 187 ? -26.264 3.936 10.918 1.00 62.19 187 GLY A CA 1
ATOM 1560 C C . GLY A 1 187 ? -25.471 3.210 12.014 1.00 62.19 187 GLY A C 1
ATOM 1561 O O . GLY A 1 187 ? -25.570 3.562 13.190 1.00 62.19 187 GLY A O 1
ATOM 1562 N N . LYS A 1 188 ? -24.688 2.187 11.649 1.00 60.53 188 LYS A N 1
ATOM 1563 C CA . LYS A 1 188 ? -23.888 1.362 12.570 1.00 60.53 188 LYS A CA 1
ATOM 1564 C C . LYS A 1 188 ? -22.550 2.014 12.924 1.00 60.53 188 LYS A C 1
ATOM 1566 O O . LYS A 1 188 ? -21.964 1.662 13.947 1.00 60.53 188 LYS A O 1
ATOM 1571 N N . ILE A 1 189 ? -22.065 2.950 12.103 1.00 58.75 189 ILE A N 1
ATOM 1572 C CA . ILE A 1 189 ? -20.831 3.720 12.327 1.00 58.75 189 ILE A CA 1
ATOM 1573 C C . ILE A 1 189 ? -21.087 5.205 12.031 1.00 58.75 189 ILE A C 1
ATOM 1575 O O . ILE A 1 189 ? -21.793 5.547 11.087 1.00 58.75 189 ILE A O 1
ATOM 1579 N N . ILE A 1 190 ? -20.503 6.098 12.840 1.00 51.06 190 ILE A N 1
ATOM 1580 C CA . ILE A 1 190 ? -20.545 7.549 12.602 1.00 51.06 190 ILE A CA 1
ATOM 1581 C C . ILE A 1 190 ? -19.601 7.887 11.425 1.00 51.06 190 ILE A C 1
ATOM 1583 O O . ILE A 1 190 ? -18.448 7.451 11.465 1.00 51.06 190 ILE A O 1
ATOM 1587 N N . PRO A 1 191 ? -20.033 8.678 10.418 1.00 45.41 191 PRO A N 1
ATOM 1588 C CA . PRO A 1 191 ? -19.279 8.968 9.185 1.00 45.41 191 PRO A CA 1
ATOM 1589 C C . PRO A 1 191 ? -17.853 9.501 9.383 1.00 45.41 191 PRO A C 1
ATOM 1591 O O . PRO A 1 191 ? -17.008 9.366 8.503 1.00 45.41 191 PRO A O 1
ATOM 1594 N N . GLU A 1 192 ? -17.565 10.091 10.543 1.00 49.72 192 GLU A N 1
ATOM 1595 C CA . GLU A 1 192 ? -16.248 10.601 10.896 1.00 49.72 192 GLU A CA 1
ATOM 1596 C C . GLU A 1 192 ? -15.773 9.950 12.193 1.00 49.72 192 GLU A C 1
ATOM 1598 O O . GLU A 1 192 ? -16.158 10.341 13.289 1.00 49.72 192 GLU A O 1
ATOM 1603 N N . TRP A 1 193 ? -14.857 8.990 12.111 1.00 46.84 193 TRP A N 1
ATOM 1604 C CA . TRP A 1 193 ? -14.248 8.388 13.305 1.00 46.84 193 TRP A CA 1
ATOM 1605 C C . TRP A 1 193 ? -13.635 9.413 14.278 1.00 46.84 193 TRP A C 1
ATOM 1607 O O . TRP A 1 193 ? -13.568 9.177 15.485 1.00 46.84 193 TRP A O 1
ATOM 1617 N N . LYS A 1 194 ? -13.253 10.598 13.783 1.00 41.25 194 LYS A N 1
ATOM 1618 C CA . LYS A 1 194 ? -12.764 11.721 14.597 1.00 41.25 194 LYS A CA 1
ATOM 1619 C C . LYS A 1 194 ? 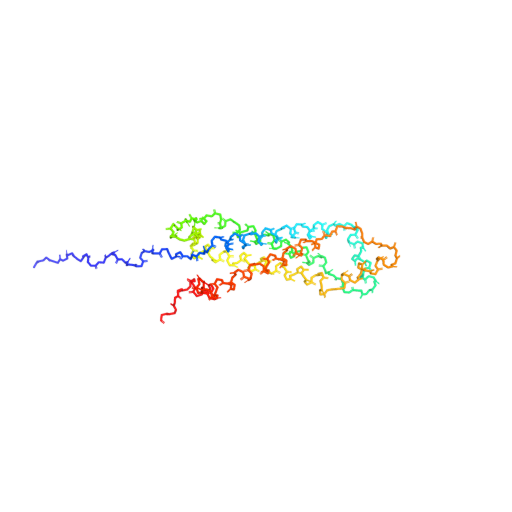-13.790 12.249 15.610 1.00 41.25 194 LYS A C 1
ATOM 1621 O O . LYS A 1 194 ? -13.380 12.702 16.679 1.00 41.25 194 LYS A O 1
ATOM 1626 N N . THR A 1 195 ? -15.096 12.179 15.334 1.00 43.28 195 THR A N 1
ATOM 1627 C CA . THR A 1 195 ? -16.127 12.584 16.311 1.00 43.28 195 THR A CA 1
ATOM 1628 C C . THR A 1 195 ? -16.324 11.546 17.423 1.00 43.28 195 THR A C 1
ATOM 1630 O O . THR A 1 195 ? -16.756 11.906 18.516 1.00 43.28 195 THR A O 1
ATOM 1633 N N . LEU A 1 196 ? -15.909 10.287 17.223 1.00 43.47 196 LEU A N 1
ATOM 1634 C CA . LEU A 1 196 ? -15.885 9.265 18.283 1.00 43.47 196 LEU A CA 1
ATOM 1635 C C . LEU A 1 196 ? -14.722 9.464 19.272 1.00 43.47 196 LEU A C 1
ATOM 1637 O O . LEU A 1 196 ? -14.889 9.207 20.463 1.00 43.47 196 LEU A O 1
ATOM 1641 N N . ILE A 1 197 ? -13.574 9.970 18.804 1.00 41.19 197 ILE A N 1
ATOM 1642 C CA . ILE A 1 197 ? -12.381 10.239 19.633 1.00 41.19 197 ILE A CA 1
ATOM 1643 C C . ILE A 1 197 ? -12.624 11.418 20.590 1.00 41.19 197 ILE A C 1
ATOM 1645 O O . ILE A 1 197 ? -12.264 11.356 21.764 1.00 41.19 197 ILE A O 1
ATOM 1649 N N . ASN A 1 198 ? -13.297 12.470 20.116 1.00 38.44 198 ASN A N 1
ATOM 1650 C CA . ASN A 1 198 ? -13.546 13.683 20.903 1.00 38.44 198 ASN A CA 1
ATOM 1651 C C . ASN A 1 198 ? -14.863 13.641 21.706 1.00 38.44 198 ASN A C 1
ATOM 1653 O O . ASN A 1 198 ? -15.084 14.471 22.592 1.00 38.44 198 ASN A O 1
ATOM 1657 N N . GLY A 1 199 ? -15.721 12.645 21.451 1.00 34.62 199 GLY A N 1
ATOM 1658 C CA . GLY A 1 199 ? -17.107 12.628 21.918 1.00 34.62 199 GLY A CA 1
ATOM 1659 C C . GLY A 1 199 ? -17.976 13.671 21.198 1.00 34.62 199 GLY A C 1
ATOM 1660 O O . GLY A 1 199 ? -17.454 14.506 20.458 1.00 34.62 199 GLY A O 1
ATOM 1661 N N . PRO A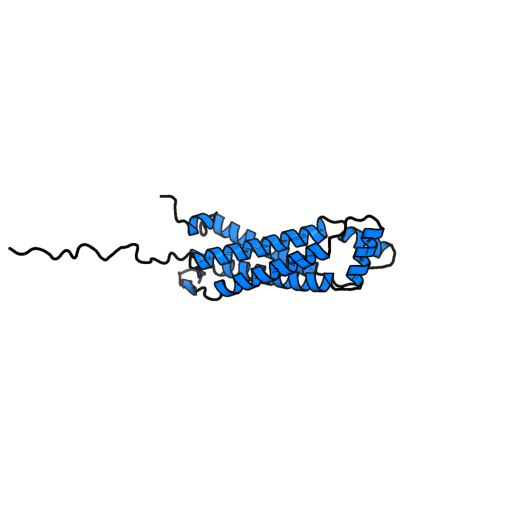 1 200 ? -19.308 13.643 21.400 1.00 30.86 200 PRO A N 1
ATOM 1662 C CA . PRO A 1 200 ? -20.178 14.673 20.843 1.00 30.86 200 PRO A CA 1
ATOM 1663 C C . PRO A 1 200 ? -19.731 16.054 21.333 1.00 30.86 200 PRO A C 1
ATOM 1665 O O . PRO A 1 200 ? -19.340 16.203 22.498 1.00 30.86 200 PRO A O 1
ATOM 1668 N N . ALA A 1 201 ? -19.790 17.050 20.441 1.00 37.72 201 ALA A N 1
ATOM 1669 C CA . ALA A 1 201 ? -19.622 18.444 20.830 1.00 37.72 201 ALA A CA 1
ATOM 1670 C C . ALA A 1 201 ? -20.620 18.754 21.956 1.00 37.72 201 ALA A C 1
ATOM 1672 O O . ALA A 1 201 ? -21.791 18.375 21.866 1.00 37.72 201 ALA A O 1
ATOM 1673 N N . ARG A 1 202 ? -20.117 19.346 23.041 1.00 39.91 202 ARG A N 1
ATOM 1674 C CA . ARG A 1 202 ? -20.956 19.807 24.150 1.00 39.91 202 ARG A CA 1
ATOM 1675 C C . ARG A 1 202 ? -21.816 20.982 23.722 1.00 39.91 202 ARG A C 1
ATOM 1677 O O . ARG A 1 202 ? -21.281 21.829 22.973 1.00 39.91 202 ARG A O 1
#

Radius of gyration: 24.43 Å; Cα contacts (8 Å, |Δi|>4): 199; chains: 1; bounding box: 50×37×100 Å

Sequence (202 aa):
MGEKNKLSSQFNPNAMRIRYIILPRSLYDAYFEFYKLAQDAMFKAEETMLDGIHQHAMVTGRRHFENMPDEKLFIQRIYNMQERLKEHKAYIRYARVKERLGHDEPTEYVYLTPEQAIEFDNLLKDSAALFNDTIYGVWKTDYLRNMTRLKNEGRPYNGKTCLQEIINMAVGIIRVQHMTQELVNDGKIIPEWKTLINGPAR

Solvent-accessible surface area (backbone atoms only — not comparable to full-atom values): 11504 Å² total; per-residue (Å²): 139,85,82,86,84,86,76,90,75,80,85,58,90,79,71,73,75,80,62,63,50,77,41,53,36,70,59,54,51,42,52,53,49,33,42,50,35,37,52,54,26,46,56,34,41,52,56,20,70,70,25,69,58,33,48,50,51,50,53,49,32,45,76,70,73,38,57,53,62,60,63,68,65,49,52,52,50,46,52,58,48,53,54,54,57,54,60,39,53,67,63,55,76,74,61,47,77,48,75,44,91,50,98,87,59,79,53,46,33,33,42,24,48,57,67,42,46,51,43,51,53,48,46,50,52,51,36,50,49,50,50,51,55,52,47,42,43,48,70,73,32,39,43,59,56,42,47,52,48,33,40,75,72,76,50,60,78,80,48,64,73,36,66,68,38,51,49,50,33,54,52,33,52,49,52,43,51,49,56,51,49,53,33,35,74,72,68,76,41,70,92,50,69,68,49,67,72,71,43,79,86,128

Nearest PDB structures (foldseek):
  5e1w-assembly1_A  TM=2.548E-01  e=3.796E-01  Dehalococcoides mccartyi CBDB1
  7kld-assembly1_A-2  TM=5.169E-01  e=6.800E+00  Staphylococcus aureus
  7jvs-assembly1_D  TM=4.954E-01  e=5.792E+00  Staphylococcus aureus
  5oaw-assembly2_B  TM=3.331E-01  e=3.581E+00  Aspergillus lentulus

Foldseek 3Di:
DDDDDDPPDDPPVPPDPQQWDKDFVVLVVLLVVLLVLLLVLLVLLLQQLPWPLNVVLQVVCVVVVWFADDSVVLNVLSVVLVVLLVVLVVLQPPWDKDWDPDDPDTTIMTIDGLVNVVSSVVSNVSSVVSLVSVCCNCPVTCNVVSQVVCVVVVNHRPGGDSVVSSVVSVVSVVVSVVVLVVCVVVVNDDNDVVCSSVPHDD

pLDDT: mean 74.47, std 17.64, range [30.86, 92.0]

Mean predicted aligned error: 11.04 Å